Protein AF-A0A316JKK3-F1 (afdb_monomer)

Solvent-accessible surface area (backbone atoms only — not comparable to full-atom values): 10088 Å² total; per-residue (Å²): 139,83,83,78,81,80,81,74,81,78,79,73,82,52,72,69,57,55,51,53,52,50,52,53,50,51,54,54,52,54,53,51,52,52,52,51,54,50,48,53,55,52,50,54,54,51,52,54,51,51,52,52,49,51,53,50,52,52,51,52,50,52,51,38,49,51,40,33,63,11,42,34,45,46,57,46,91,46,36,24,43,38,33,31,39,72,70,83,87,59,100,64,55,42,40,34,40,35,65,58,68,29,27,38,35,40,34,21,48,28,66,40,91,87,80,67,46,73,39,71,90,43,78,38,78,44,77,77,41,69,43,30,33,70,94,61,17,47,35,34,44,47,92,45,56,44,39,57,34,44,30,49,27,40,36,48,99,88,72,55,67,52,66,54,86,68,56,41,84,84,38,42,28,48,84,72,83,78,83,127

Mean predicted aligned error: 10.87 Å

Radius of gyration: 31.02 Å; Cα contacts (8 Å, |Δi|>4): 277; chains: 1; bounding box: 59×61×103 Å

Sequence (180 aa):
MLLRSQGASASGFSLPEVLIVSVIGSLMLLSAIGLIASHTRTSSRMEAKMRTHDTWARIQFLLDQEIQESACISASNSSTLVLSLPPCSAPQATITYTQSGTNLLRTGPAIDNNDGSLILNTTSTDIVTSDLTPQSGFTVSTPDSRGAEYTISITDPTGFSFTNQGKSSAAQARSRIIDN

Nearest PDB structures (foldseek):
  6wxu-assembly1_D  TM=1.986E-01  e=1.316E+00  Mus musculus
  8h0z-assembly1_B  TM=2.736E-01  e=2.423E+00  Severe acute respiratory syndrome coronavirus
  5w8m-assembly4_D  TM=3.033E-01  e=5.570E+00  Thermochaetoides thermophila
  5h2d-assembly1_A  TM=2.025E-01  e=5.888E+00  Kluyveromyces lactis NRRL Y-1140

Foldseek 3Di:
DDDDDDPPPPPDDDPVRVVVCVVVVVVVVVVVVVVVVVVVVVVVVVVLVVVLVVLVVVVLVVVLVQLQQFQWWDDDPQFKIKGFGPDPPDPGWIWMWGDDFQWTKIWTFDQDPPPRDGNGVDIDIDTSDNFADGPPQKGWDPPDGWDIFIWGWGATPVRDIDIDDRHRPPRTYDDDPPPD

Secondary structure (DSSP, 8-state):
-----------PPPHHHHHHHHHHHHHHHHHHHHHHHHHHHHHHHHHHHHHHHHHHHHHHHHHHHHHHH-SEEEEETTTEEEEEPSPTTSS--EEEEEEETTEEEEEEEEEPTTT--EEEEEEEEEEEES-BPTTTSEEEE-SSSSB-EEEEEEE-TTS-EEE--S--SS-B--------

pLDDT: mean 80.38, std 13.61, range [41.0, 96.19]

Structure (mmCIF, N/CA/C/O backbone):
data_AF-A0A316JKK3-F1
#
_entry.id   AF-A0A316JKK3-F1
#
loop_
_atom_site.group_PDB
_atom_site.id
_atom_site.type_symbol
_atom_site.label_atom_id
_atom_site.label_alt_id
_atom_site.label_comp_id
_atom_site.label_asym_id
_atom_site.label_entity_id
_atom_site.label_seq_id
_atom_site.pdbx_PDB_ins_code
_atom_site.Cartn_x
_atom_site.Cartn_y
_atom_site.Cartn_z
_atom_site.occupancy
_atom_site.B_iso_or_equiv
_atom_site.auth_seq_id
_atom_site.auth_comp_id
_atom_site.auth_asym_id
_atom_site.auth_atom_id
_atom_site.pdbx_PDB_model_num
ATOM 1 N N . MET A 1 1 ? 24.136 49.284 -68.014 1.00 49.50 1 MET A N 1
ATOM 2 C CA . MET A 1 1 ? 24.419 48.900 -66.614 1.00 49.50 1 MET A CA 1
ATOM 3 C C . MET A 1 1 ? 24.250 47.387 -66.527 1.00 49.50 1 MET A C 1
ATOM 5 O O . MET A 1 1 ? 23.128 46.907 -66.527 1.00 49.50 1 MET A O 1
ATOM 9 N N . LEU A 1 2 ? 25.351 46.641 -66.659 1.00 49.06 2 LEU A N 1
ATOM 10 C CA . LEU A 1 2 ? 25.362 45.180 -66.824 1.00 49.06 2 LEU A CA 1
ATOM 11 C C . LEU A 1 2 ? 25.515 44.502 -65.455 1.00 49.06 2 LEU A C 1
ATOM 13 O O . LEU A 1 2 ? 26.541 44.668 -64.798 1.00 49.06 2 LEU A O 1
ATOM 17 N N . LEU A 1 3 ? 24.502 43.740 -65.041 1.00 57.25 3 LEU A N 1
ATOM 18 C CA . LEU A 1 3 ? 24.553 42.846 -63.884 1.00 57.25 3 LEU A CA 1
ATOM 19 C C . LEU A 1 3 ? 25.496 41.675 -64.204 1.00 57.25 3 LEU A C 1
ATOM 21 O O . LEU A 1 3 ? 25.155 40.784 -64.979 1.00 57.25 3 LEU A O 1
ATOM 25 N N . ARG A 1 4 ? 26.698 41.678 -63.619 1.00 55.62 4 ARG A N 1
ATOM 26 C CA . ARG A 1 4 ? 27.577 40.502 -63.603 1.00 55.62 4 ARG A CA 1
ATOM 27 C C . ARG A 1 4 ? 27.020 39.491 -62.600 1.00 55.62 4 ARG A C 1
ATOM 29 O O . ARG A 1 4 ? 27.138 39.675 -61.394 1.00 55.62 4 ARG A O 1
ATOM 36 N N . SER A 1 5 ? 26.427 38.426 -63.127 1.00 61.16 5 SER A N 1
ATOM 37 C CA . SER A 1 5 ? 26.194 37.170 -62.416 1.00 61.16 5 SER A CA 1
ATOM 38 C C . SER A 1 5 ? 27.547 36.610 -61.959 1.00 61.16 5 SER A C 1
ATOM 40 O O . SER A 1 5 ? 28.388 36.249 -62.782 1.00 61.16 5 SER A O 1
ATOM 42 N N . GLN A 1 6 ? 27.789 36.594 -60.646 1.00 57.16 6 GLN A N 1
ATOM 43 C CA . GLN A 1 6 ? 28.868 35.801 -60.068 1.00 57.16 6 GLN A CA 1
ATOM 44 C C . GLN A 1 6 ? 28.390 34.351 -60.009 1.00 57.16 6 GLN A C 1
ATOM 46 O O . GLN A 1 6 ? 27.645 33.966 -59.111 1.00 57.16 6 GLN A O 1
ATOM 51 N N . GLY A 1 7 ? 28.793 33.555 -60.998 1.00 55.69 7 GLY A N 1
ATOM 52 C CA . GLY A 1 7 ? 28.718 32.104 -60.916 1.00 55.69 7 GLY A CA 1
ATOM 53 C C . GLY A 1 7 ? 29.717 31.622 -59.872 1.00 55.69 7 GLY A C 1
ATOM 54 O O . GLY A 1 7 ? 30.879 31.387 -60.189 1.00 55.69 7 GLY A O 1
ATOM 55 N N . ALA A 1 8 ? 29.281 31.515 -58.618 1.00 57.28 8 ALA A N 1
ATOM 56 C CA . ALA A 1 8 ? 30.001 30.739 -57.624 1.00 57.28 8 ALA A CA 1
ATOM 57 C C . ALA A 1 8 ? 29.927 29.273 -58.067 1.00 57.28 8 ALA A C 1
ATOM 59 O O . ALA A 1 8 ? 28.863 28.658 -58.010 1.00 57.28 8 ALA A O 1
ATOM 60 N N . SER A 1 9 ? 31.041 28.737 -58.568 1.00 56.09 9 SER A N 1
ATOM 61 C CA . SER A 1 9 ? 31.200 27.308 -58.823 1.00 56.09 9 SER A CA 1
ATOM 62 C C . SER A 1 9 ? 30.930 26.560 -57.522 1.00 56.09 9 SER A C 1
ATOM 64 O O . SER A 1 9 ? 31.766 26.541 -56.620 1.00 56.09 9 SER A O 1
ATOM 66 N N . ALA A 1 10 ? 29.733 25.991 -57.403 1.00 60.91 10 ALA A N 1
ATOM 67 C CA . ALA A 1 10 ? 29.379 25.120 -56.300 1.00 60.91 10 ALA A CA 1
ATOM 68 C C . ALA A 1 10 ? 30.271 23.876 -56.391 1.00 60.91 10 ALA A C 1
ATOM 70 O O . ALA A 1 10 ? 30.066 23.014 -57.245 1.00 60.91 10 ALA A O 1
ATOM 71 N N . SER A 1 11 ? 31.305 23.819 -55.553 1.00 71.38 11 SER A N 1
ATOM 72 C CA . SER A 1 11 ? 32.110 22.616 -55.360 1.00 71.38 11 SER A CA 1
ATOM 73 C C . SER A 1 11 ? 31.184 21.529 -54.815 1.00 71.38 11 SER A C 1
ATOM 75 O O . SER A 1 11 ? 30.741 21.612 -53.671 1.00 71.38 11 SER A O 1
ATOM 77 N N . GLY A 1 12 ? 30.813 20.563 -55.657 1.00 80.38 12 GLY A N 1
ATOM 78 C CA . GLY A 1 12 ? 30.009 19.416 -55.243 1.00 80.38 12 GLY A CA 1
ATOM 79 C C . GLY A 1 12 ? 30.780 18.546 -54.251 1.00 80.38 12 GLY A C 1
ATOM 80 O O . GLY A 1 12 ? 32.003 18.443 -54.340 1.00 80.38 12 GLY A O 1
ATOM 81 N N . PHE A 1 13 ? 30.067 17.929 -53.310 1.00 81.88 13 PHE A N 1
ATOM 82 C CA . PHE A 1 13 ? 30.659 16.977 -52.371 1.00 81.88 13 PHE A CA 1
ATOM 83 C C . PHE A 1 13 ? 31.221 15.769 -53.116 1.00 81.88 13 PHE A C 1
ATOM 85 O O . PHE A 1 13 ? 30.570 15.215 -54.008 1.00 81.88 13 PHE A O 1
ATOM 92 N N . SER A 1 14 ? 32.417 15.336 -52.727 1.00 90.81 14 SER A N 1
ATOM 93 C CA . SER A 1 14 ? 32.970 14.097 -53.259 1.00 90.81 14 SER A CA 1
ATOM 94 C C . SER A 1 14 ? 32.226 12.893 -52.658 1.00 90.81 14 SER A C 1
ATOM 96 O O . SER A 1 14 ? 31.793 12.908 -51.506 1.00 90.81 14 SER A O 1
ATOM 98 N N . LEU A 1 15 ? 32.051 11.821 -53.438 1.00 89.12 15 LEU A N 1
ATOM 99 C CA . LEU A 1 15 ? 31.416 10.578 -52.973 1.00 89.12 15 LEU A CA 1
ATOM 100 C C . LEU A 1 15 ? 31.976 10.060 -51.626 1.00 89.12 15 LEU A C 1
ATOM 102 O O . LEU A 1 15 ? 31.166 9.696 -50.767 1.00 89.12 15 LEU A O 1
ATOM 106 N N . PRO A 1 16 ? 33.306 10.044 -51.377 1.00 92.69 16 PRO A N 1
ATOM 107 C CA . PRO A 1 16 ? 33.825 9.623 -50.076 1.00 92.69 16 PRO A CA 1
ATOM 108 C C . PRO A 1 16 ? 33.436 10.561 -48.921 1.00 92.69 16 PRO A C 1
ATOM 110 O O . PRO A 1 16 ? 33.238 10.074 -47.810 1.00 92.69 16 PRO A O 1
ATOM 113 N N . GLU A 1 17 ? 33.255 11.866 -49.147 1.00 90.94 17 GLU A N 1
ATOM 114 C CA . GLU A 1 17 ? 32.783 12.791 -48.102 1.00 90.94 17 GLU A CA 1
ATOM 115 C C . GLU A 1 17 ? 31.348 12.472 -47.675 1.00 90.94 17 GLU A C 1
ATOM 117 O O . GLU A 1 17 ? 31.062 12.399 -46.479 1.00 90.94 17 GLU A O 1
ATOM 122 N N . VAL A 1 18 ? 30.455 12.208 -48.636 1.00 91.75 18 VAL A N 1
ATOM 123 C CA . VAL A 1 18 ? 29.062 11.824 -48.342 1.00 91.75 18 VAL A CA 1
ATOM 124 C C . VAL A 1 18 ? 29.016 10.507 -47.563 1.00 91.75 18 VAL A C 1
ATOM 126 O O . VAL A 1 18 ? 28.237 10.371 -46.618 1.00 91.75 18 VAL A O 1
ATOM 129 N N . LEU A 1 19 ? 29.885 9.551 -47.905 1.00 94.00 19 LEU A N 1
ATOM 130 C CA . LEU A 1 19 ? 29.983 8.276 -47.196 1.00 94.00 19 LEU A CA 1
ATOM 131 C C . LEU A 1 19 ? 30.429 8.470 -45.738 1.00 94.00 19 LEU A C 1
ATOM 133 O O . LEU A 1 19 ? 29.810 7.918 -44.829 1.00 94.00 19 LEU A O 1
ATOM 137 N N . ILE A 1 20 ? 31.461 9.286 -45.502 1.00 94.50 20 ILE A N 1
ATOM 138 C CA . ILE A 1 20 ? 31.959 9.580 -44.151 1.00 94.50 20 ILE A CA 1
ATOM 139 C C . ILE A 1 20 ? 30.866 10.251 -43.311 1.00 94.50 20 ILE A C 1
ATOM 141 O O . ILE A 1 20 ? 30.614 9.828 -42.181 1.00 94.50 20 ILE A O 1
ATOM 145 N N . VAL A 1 21 ? 30.170 11.248 -43.866 1.00 95.19 21 VAL A N 1
ATOM 146 C CA . VAL A 1 21 ? 29.072 11.938 -43.169 1.00 95.19 21 VAL A CA 1
ATOM 147 C C . VAL A 1 21 ? 27.928 10.975 -42.853 1.00 95.19 21 VAL A C 1
ATOM 149 O O . VAL A 1 21 ? 27.397 11.011 -41.744 1.00 95.19 21 VAL A O 1
ATOM 152 N N . SER A 1 22 ? 27.580 10.070 -43.772 1.00 93.88 22 SER A N 1
ATOM 153 C CA . SER A 1 22 ? 26.553 9.051 -43.530 1.00 93.88 22 SER A CA 1
ATOM 154 C C . SER A 1 22 ? 26.939 8.101 -42.396 1.00 93.88 22 SER A C 1
ATOM 156 O O . SER A 1 22 ? 26.099 7.779 -41.555 1.00 93.88 22 SER A O 1
ATOM 158 N N . VAL A 1 23 ? 28.196 7.650 -42.348 1.00 95.94 23 VAL A N 1
ATOM 159 C CA . VAL A 1 23 ? 28.674 6.757 -41.282 1.00 95.94 23 VAL A CA 1
ATOM 160 C C . VAL A 1 23 ? 28.630 7.472 -39.934 1.00 95.94 23 VAL A C 1
ATOM 162 O O . VAL A 1 23 ? 28.045 6.942 -38.989 1.00 95.94 23 VAL A O 1
ATOM 165 N N . ILE A 1 24 ? 29.158 8.695 -39.851 1.00 96.12 24 ILE A N 1
ATOM 166 C CA . ILE A 1 24 ? 29.140 9.488 -38.613 1.00 96.12 24 ILE A CA 1
ATOM 167 C C . ILE A 1 24 ? 27.698 9.777 -38.177 1.00 96.12 24 ILE A C 1
ATOM 169 O O . ILE A 1 24 ? 27.362 9.589 -37.009 1.00 96.12 24 ILE A O 1
ATOM 173 N N . GLY A 1 25 ? 26.827 10.165 -39.112 1.00 96.19 25 GLY A N 1
ATOM 174 C CA . GLY A 1 25 ? 25.414 10.421 -38.843 1.00 96.19 25 GLY A CA 1
ATOM 175 C C . GLY A 1 25 ? 24.687 9.184 -38.316 1.00 96.19 25 GLY A C 1
ATOM 176 O O . GLY A 1 25 ? 23.964 9.274 -37.325 1.00 96.19 25 GLY A O 1
ATOM 177 N N . SER A 1 26 ? 24.934 8.011 -38.909 1.00 95.44 26 SER A N 1
ATOM 178 C CA . SER A 1 26 ? 24.356 6.749 -38.430 1.00 95.44 26 SER A CA 1
ATOM 179 C C . SER A 1 26 ? 24.833 6.391 -37.019 1.00 95.44 26 SER A C 1
ATOM 181 O O . SER A 1 26 ? 24.029 5.990 -36.179 1.00 95.44 26 SER A O 1
ATOM 183 N N . LEU A 1 27 ? 26.116 6.617 -36.718 1.00 95.31 27 LEU A N 1
ATOM 184 C CA . LEU A 1 27 ? 26.693 6.349 -35.403 1.00 95.31 27 LEU A CA 1
ATOM 185 C C . LEU A 1 27 ? 26.110 7.281 -34.328 1.00 95.31 27 LEU A C 1
ATOM 187 O O . LEU A 1 27 ? 25.775 6.826 -33.234 1.00 95.31 27 LEU A O 1
ATOM 191 N N . MET A 1 28 ? 25.934 8.569 -34.647 1.00 95.94 28 MET A N 1
ATOM 192 C CA . MET A 1 28 ? 25.280 9.536 -33.758 1.00 95.94 28 MET A CA 1
ATOM 193 C C . MET A 1 28 ? 23.800 9.212 -33.534 1.00 95.94 28 MET A C 1
ATOM 195 O O . MET A 1 28 ? 23.297 9.347 -32.420 1.00 95.94 28 MET A O 1
ATOM 199 N N . LEU A 1 29 ? 23.094 8.752 -34.567 1.00 95.75 29 LEU A N 1
ATOM 200 C CA . LEU A 1 29 ? 21.696 8.358 -34.427 1.00 95.75 29 LEU A CA 1
ATOM 201 C C . LEU A 1 29 ? 21.552 7.135 -33.508 1.00 95.75 29 LEU A C 1
ATOM 203 O O . LEU A 1 29 ? 20.688 7.121 -32.631 1.00 95.75 29 LEU A O 1
ATOM 207 N N . LEU A 1 30 ? 22.426 6.134 -33.657 1.00 94.50 30 LEU A N 1
ATOM 208 C CA . LEU A 1 30 ? 22.428 4.945 -32.801 1.00 94.50 30 LEU A CA 1
ATOM 209 C C . LEU A 1 30 ? 22.709 5.285 -31.331 1.00 94.50 30 LEU A C 1
ATOM 211 O O . LEU A 1 30 ? 22.043 4.748 -30.442 1.00 94.50 30 LEU A O 1
ATOM 215 N N . SER A 1 31 ? 23.647 6.197 -31.056 1.00 94.25 31 SER A N 1
ATOM 216 C CA . SER A 1 31 ? 23.934 6.619 -29.680 1.00 94.25 31 SER A CA 1
ATOM 217 C C . SER A 1 31 ? 22.765 7.392 -29.059 1.00 94.25 31 SER A C 1
ATOM 219 O O . SER A 1 31 ? 22.396 7.127 -27.912 1.00 94.25 31 SER A O 1
ATOM 221 N N . ALA A 1 32 ? 22.115 8.272 -29.827 1.00 94.56 32 ALA A N 1
ATOM 222 C CA . ALA A 1 32 ? 20.930 9.001 -29.383 1.00 94.56 32 ALA A CA 1
ATOM 223 C C . ALA A 1 32 ? 19.769 8.056 -29.022 1.00 94.56 32 ALA A C 1
ATOM 225 O O . ALA A 1 32 ? 19.156 8.213 -27.965 1.00 94.56 32 ALA A O 1
ATOM 226 N N . ILE A 1 33 ? 19.505 7.031 -29.842 1.00 94.88 33 ILE A N 1
ATOM 227 C CA . ILE A 1 33 ? 18.462 6.027 -29.568 1.00 94.88 33 ILE A CA 1
ATOM 228 C C . ILE A 1 33 ? 18.740 5.291 -28.250 1.00 94.88 33 ILE A C 1
ATOM 230 O O . ILE A 1 33 ? 17.828 5.106 -27.442 1.00 94.88 33 ILE A O 1
ATOM 234 N N . GLY A 1 34 ? 19.997 4.909 -27.999 1.00 92.25 34 GLY A N 1
ATOM 235 C CA . GLY A 1 34 ? 20.392 4.251 -26.752 1.00 92.25 34 GLY A CA 1
ATOM 236 C C . GLY A 1 34 ? 20.132 5.114 -25.512 1.00 92.25 34 GLY A C 1
ATOM 237 O O . GLY A 1 34 ? 19.594 4.625 -24.515 1.00 92.25 34 GLY A O 1
ATOM 238 N N . LEU A 1 35 ? 20.453 6.410 -25.587 1.00 94.62 35 LEU A N 1
ATOM 239 C CA . LEU A 1 35 ? 20.202 7.362 -24.501 1.00 94.62 35 LEU A CA 1
ATOM 240 C C . LEU A 1 35 ? 18.708 7.551 -24.239 1.00 94.62 35 LEU A C 1
ATOM 242 O O . LEU A 1 35 ? 18.285 7.500 -23.085 1.00 94.62 35 LEU A O 1
ATOM 246 N N . ILE A 1 36 ? 17.907 7.707 -25.295 1.00 94.69 36 ILE A N 1
ATOM 247 C CA . ILE A 1 36 ? 16.453 7.858 -25.172 1.00 94.69 36 ILE A CA 1
ATOM 248 C C . ILE A 1 36 ? 15.848 6.608 -24.525 1.00 94.69 36 ILE A C 1
ATOM 250 O O . ILE A 1 36 ? 15.107 6.725 -23.553 1.00 94.69 36 ILE A O 1
ATOM 254 N N . ALA A 1 37 ? 16.222 5.409 -24.980 1.00 92.75 37 ALA A N 1
ATOM 255 C CA . ALA A 1 37 ? 15.732 4.161 -24.397 1.00 92.75 37 ALA A CA 1
ATOM 256 C C . ALA A 1 37 ? 16.106 4.024 -22.909 1.00 92.75 37 ALA A C 1
ATOM 258 O O . ALA A 1 37 ? 15.290 3.580 -22.095 1.00 92.75 37 ALA A O 1
ATOM 259 N N . SER A 1 38 ? 17.325 4.428 -22.538 1.00 92.06 38 SER A N 1
ATOM 260 C CA . SER A 1 38 ? 17.771 4.454 -21.141 1.00 92.06 38 SER A CA 1
ATOM 261 C C . SER A 1 38 ? 16.967 5.451 -20.301 1.00 92.06 38 SER A C 1
ATOM 263 O O . SER A 1 38 ? 16.502 5.121 -19.205 1.00 92.06 38 SER A O 1
ATOM 265 N N . HIS A 1 39 ? 16.733 6.650 -20.836 1.00 93.75 39 HIS A N 1
ATOM 266 C CA . HIS A 1 39 ? 15.944 7.685 -20.178 1.00 93.75 39 HIS A CA 1
ATOM 267 C C . HIS A 1 39 ? 14.493 7.239 -19.965 1.00 93.75 39 HIS A C 1
ATOM 269 O O . HIS A 1 39 ? 13.979 7.351 -18.855 1.00 93.75 39 HIS A O 1
ATOM 275 N N . THR A 1 40 ? 13.851 6.647 -20.976 1.00 93.25 40 THR A N 1
ATOM 276 C CA . THR A 1 40 ? 12.486 6.108 -20.863 1.00 93.25 40 THR A CA 1
ATOM 277 C C . THR A 1 40 ? 12.393 5.031 -19.784 1.00 93.25 40 THR A C 1
ATOM 279 O O . THR A 1 40 ? 11.498 5.077 -18.941 1.00 93.25 40 THR A O 1
ATOM 282 N N . ARG A 1 41 ? 13.347 4.091 -19.743 1.00 89.12 41 ARG A N 1
ATOM 283 C CA . ARG A 1 41 ? 13.387 3.057 -18.694 1.00 89.12 41 ARG A CA 1
ATOM 284 C C . ARG A 1 41 ? 13.551 3.672 -17.308 1.00 89.12 41 ARG A C 1
ATOM 286 O O . ARG A 1 41 ? 12.847 3.284 -16.379 1.00 89.12 41 ARG A O 1
ATOM 293 N N . THR A 1 42 ? 14.439 4.649 -17.171 1.00 90.75 42 THR A N 1
ATOM 294 C CA . THR A 1 42 ? 14.683 5.331 -15.894 1.00 90.75 42 THR A CA 1
ATOM 295 C C . THR A 1 42 ? 13.451 6.111 -15.435 1.00 90.75 42 THR A C 1
ATOM 297 O O . THR A 1 42 ? 13.049 5.994 -14.280 1.00 90.75 42 THR A O 1
ATOM 300 N N . SER A 1 43 ? 12.795 6.825 -16.350 1.00 90.38 43 SER A N 1
ATOM 301 C CA . SER A 1 43 ? 11.562 7.566 -16.082 1.00 90.38 43 SER A CA 1
ATOM 302 C C . SER A 1 43 ? 10.426 6.640 -15.642 1.00 90.38 43 SER A C 1
ATOM 304 O O . SER A 1 43 ? 9.782 6.929 -14.638 1.00 90.38 43 SER A O 1
ATOM 306 N N . SER A 1 44 ? 10.253 5.485 -16.297 1.00 88.69 44 SER A N 1
ATOM 307 C CA . SER A 1 44 ? 9.226 4.505 -15.906 1.00 88.69 44 SER A CA 1
ATOM 308 C C . SER A 1 44 ? 9.437 3.941 -14.494 1.00 88.69 44 SER A C 1
ATOM 310 O O . SER A 1 44 ? 8.484 3.777 -13.736 1.00 88.69 44 SER A O 1
ATOM 312 N N . ARG A 1 45 ? 10.696 3.700 -14.098 1.00 88.50 45 ARG A N 1
ATOM 313 C CA . ARG A 1 45 ? 11.035 3.241 -12.742 1.00 88.50 45 ARG A CA 1
ATOM 314 C C . ARG A 1 45 ? 10.772 4.321 -11.699 1.00 88.50 45 ARG A C 1
ATOM 316 O O . ARG A 1 45 ? 10.288 4.018 -10.614 1.00 88.50 45 ARG A O 1
ATOM 323 N N . MET A 1 46 ? 11.088 5.574 -12.025 1.00 89.94 46 MET A N 1
ATOM 324 C CA . MET A 1 46 ? 10.829 6.693 -11.122 1.00 89.94 46 MET A CA 1
ATOM 325 C C . MET A 1 46 ? 9.329 6.887 -10.895 1.00 89.94 46 MET A C 1
ATOM 327 O O . MET A 1 46 ? 8.908 7.079 -9.760 1.00 89.94 46 MET A O 1
ATOM 331 N N . GLU A 1 47 ? 8.524 6.777 -11.950 1.00 90.25 47 GLU A N 1
ATOM 332 C CA . GLU A 1 47 ? 7.069 6.873 -11.853 1.00 90.25 47 GLU A CA 1
ATOM 333 C C . GLU A 1 47 ? 6.479 5.762 -10.972 1.00 90.25 47 GLU A C 1
ATOM 335 O O . GLU A 1 47 ? 5.680 6.048 -10.082 1.00 90.25 47 GLU A O 1
ATOM 340 N N . ALA A 1 48 ? 6.914 4.509 -11.149 1.00 85.44 48 ALA A N 1
ATOM 341 C CA . ALA A 1 48 ? 6.476 3.394 -10.304 1.00 85.44 48 ALA A CA 1
ATOM 342 C C . ALA A 1 48 ? 6.806 3.631 -8.818 1.00 85.44 48 ALA A C 1
ATOM 344 O O . ALA A 1 48 ? 5.959 3.442 -7.938 1.00 85.44 48 ALA A O 1
ATOM 345 N N . LYS A 1 49 ? 8.011 4.138 -8.538 1.00 86.62 49 LYS A N 1
ATOM 346 C CA . LYS A 1 49 ? 8.434 4.487 -7.180 1.00 86.62 49 LYS A CA 1
ATOM 347 C C . LYS A 1 49 ? 7.598 5.622 -6.585 1.00 86.62 49 LYS A C 1
ATOM 349 O O . LYS A 1 49 ? 7.204 5.527 -5.425 1.00 86.62 49 LYS A O 1
ATOM 354 N N . MET A 1 50 ? 7.327 6.677 -7.357 1.00 89.69 50 MET A N 1
ATOM 355 C CA . MET A 1 50 ? 6.490 7.800 -6.916 1.00 89.69 50 MET A CA 1
ATOM 356 C C . MET A 1 50 ? 5.071 7.334 -6.585 1.00 89.69 50 MET A C 1
ATOM 358 O O . MET A 1 50 ? 4.581 7.625 -5.502 1.00 89.69 50 MET A O 1
ATOM 362 N N . ARG A 1 51 ? 4.457 6.512 -7.446 1.00 88.44 51 ARG A N 1
ATOM 363 C CA . ARG A 1 51 ? 3.129 5.938 -7.178 1.00 88.44 51 ARG A CA 1
ATOM 364 C C . ARG A 1 51 ? 3.105 5.140 -5.877 1.00 88.44 51 ARG A 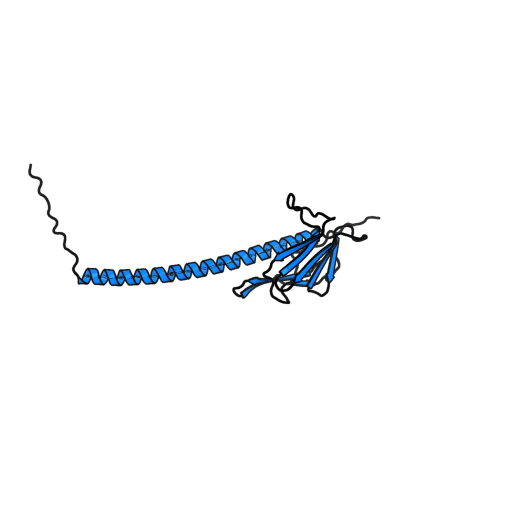C 1
ATOM 366 O O . ARG A 1 51 ? 2.204 5.318 -5.069 1.00 88.44 51 ARG A O 1
ATOM 373 N N . THR A 1 52 ? 4.114 4.300 -5.649 1.00 85.94 52 THR A N 1
ATOM 374 C CA . THR A 1 52 ? 4.211 3.496 -4.418 1.00 85.94 52 THR A CA 1
ATOM 375 C C . THR A 1 52 ? 4.367 4.385 -3.182 1.00 85.94 52 THR A C 1
ATOM 377 O O . THR A 1 52 ? 3.750 4.128 -2.151 1.00 85.94 52 THR A O 1
ATOM 380 N N . HIS A 1 53 ? 5.158 5.454 -3.290 1.00 88.38 53 HIS A N 1
ATOM 381 C CA . HIS A 1 53 ? 5.332 6.436 -2.222 1.00 88.38 53 HIS A CA 1
ATOM 382 C C . HIS A 1 53 ? 4.027 7.177 -1.899 1.00 88.38 53 HIS A C 1
ATOM 384 O O . HIS A 1 53 ? 3.678 7.319 -0.729 1.00 88.38 53 HIS A O 1
ATOM 390 N N . ASP A 1 54 ? 3.288 7.615 -2.917 1.00 89.75 54 ASP A N 1
ATOM 391 C CA . ASP A 1 54 ? 2.024 8.333 -2.739 1.00 89.75 54 ASP A CA 1
ATOM 392 C C . ASP A 1 54 ? 0.947 7.421 -2.137 1.00 89.75 54 ASP A C 1
ATOM 394 O O . ASP A 1 54 ? 0.236 7.819 -1.211 1.00 89.75 54 ASP A O 1
ATOM 398 N N . THR A 1 55 ? 0.874 6.167 -2.599 1.00 87.62 55 THR A N 1
ATOM 399 C CA . THR A 1 55 ? 0.020 5.129 -2.006 1.00 87.62 55 THR A CA 1
ATOM 400 C C . THR A 1 55 ? 0.364 4.922 -0.533 1.00 87.62 55 THR A C 1
ATOM 402 O O . THR A 1 55 ? -0.531 4.940 0.312 1.00 87.62 55 THR A O 1
ATOM 405 N N . TRP A 1 56 ? 1.653 4.788 -0.206 1.00 87.31 56 TRP A N 1
ATOM 406 C CA . TRP A 1 56 ? 2.119 4.656 1.174 1.00 87.31 56 TRP A CA 1
ATOM 407 C C . TRP A 1 56 ? 1.706 5.853 2.041 1.00 87.31 56 TRP A C 1
ATOM 409 O O . TRP A 1 56 ? 1.106 5.662 3.099 1.00 87.31 56 TRP A O 1
ATOM 419 N N . ALA A 1 57 ? 1.948 7.079 1.572 1.00 87.94 57 ALA A N 1
ATOM 420 C CA . ALA A 1 57 ? 1.604 8.297 2.302 1.00 87.94 57 ALA A CA 1
ATOM 421 C C . ALA A 1 57 ? 0.090 8.421 2.548 1.00 87.94 57 ALA A C 1
ATOM 423 O O . ALA A 1 57 ? -0.333 8.814 3.635 1.00 87.94 57 ALA A O 1
ATOM 424 N N . ARG A 1 58 ? -0.736 8.036 1.566 1.00 88.38 58 ARG A N 1
ATOM 425 C CA . ARG A 1 58 ? -2.199 8.051 1.689 1.00 88.38 58 ARG A CA 1
ATOM 426 C C . ARG A 1 58 ? -2.705 7.059 2.736 1.00 88.38 58 ARG A C 1
ATOM 428 O O . ARG A 1 58 ? -3.586 7.410 3.515 1.00 88.38 58 ARG A O 1
ATOM 435 N N . ILE A 1 59 ? -2.166 5.840 2.755 1.00 88.00 59 ILE A N 1
ATOM 436 C CA . ILE A 1 59 ? -2.552 4.808 3.733 1.00 88.00 59 ILE A CA 1
ATOM 437 C C . ILE A 1 59 ? -2.148 5.235 5.140 1.00 88.00 59 ILE A C 1
ATOM 439 O O . ILE A 1 59 ? -2.947 5.118 6.065 1.00 88.00 59 ILE A O 1
ATOM 443 N N . GLN A 1 60 ? -0.928 5.757 5.283 1.00 86.56 60 GLN A N 1
ATOM 444 C CA . GLN A 1 60 ? -0.415 6.272 6.547 1.00 86.56 60 GLN A CA 1
ATOM 445 C C . GLN A 1 60 ? -1.337 7.369 7.096 1.00 86.56 60 GLN A C 1
ATOM 447 O O . GLN A 1 60 ? -1.790 7.275 8.232 1.00 86.56 60 GLN A O 1
ATOM 452 N N . PHE A 1 61 ? -1.684 8.355 6.264 1.00 86.44 61 PHE A N 1
ATOM 453 C CA . PHE A 1 61 ? -2.595 9.432 6.648 1.00 86.44 61 PHE A CA 1
ATOM 454 C C . PHE A 1 61 ? -3.980 8.914 7.056 1.00 86.44 61 PHE A C 1
ATOM 456 O O . PHE A 1 61 ? -4.500 9.323 8.091 1.00 86.44 61 PHE A O 1
ATOM 463 N N . LEU A 1 62 ? -4.562 8.000 6.271 1.00 88.06 62 LEU A N 1
ATOM 464 C CA . LEU A 1 62 ? -5.873 7.416 6.563 1.00 88.06 62 LEU A CA 1
ATOM 465 C C . LEU A 1 62 ? -5.878 6.701 7.919 1.00 88.06 62 LEU A C 1
ATOM 467 O O . LEU A 1 62 ? -6.754 6.948 8.743 1.00 88.06 62 LEU A O 1
ATOM 471 N N . LEU A 1 63 ? -4.894 5.834 8.162 1.00 86.88 63 LEU A N 1
ATOM 472 C CA . LEU A 1 63 ? -4.796 5.100 9.420 1.00 86.88 63 LEU A CA 1
ATOM 473 C C . LEU A 1 63 ? -4.559 6.029 10.602 1.00 86.88 63 LEU A C 1
ATOM 475 O O . LEU A 1 63 ? -5.204 5.859 11.631 1.00 86.88 63 LEU A O 1
ATOM 479 N N . ASP A 1 64 ? -3.676 7.018 10.462 1.00 85.75 64 ASP A N 1
ATOM 480 C CA . ASP A 1 64 ? -3.422 7.993 11.521 1.00 85.75 64 ASP A CA 1
ATOM 481 C C . ASP A 1 64 ? -4.683 8.802 11.853 1.00 85.75 64 ASP A C 1
ATOM 483 O O . ASP A 1 64 ? -4.979 9.007 13.031 1.00 85.75 64 ASP A O 1
ATOM 487 N N . GLN A 1 65 ? -5.452 9.217 10.841 1.00 85.69 65 GLN A N 1
ATOM 488 C CA . GLN A 1 65 ? -6.721 9.915 11.037 1.00 85.69 65 GLN A CA 1
ATOM 489 C C . GLN A 1 65 ? -7.733 9.026 11.769 1.00 85.69 65 GLN A C 1
ATOM 491 O O . GLN A 1 65 ? -8.308 9.438 12.774 1.00 85.69 65 GLN A O 1
ATOM 496 N N . GLU A 1 66 ? -7.935 7.791 11.314 1.00 86.19 66 GLU A N 1
ATOM 497 C CA . GLU A 1 66 ? -8.915 6.899 11.936 1.00 86.19 66 GLU 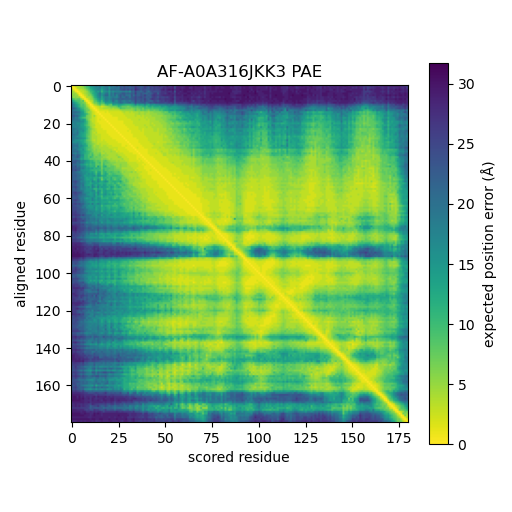A CA 1
ATOM 498 C C . GLU A 1 66 ? -8.509 6.461 13.343 1.00 86.19 66 GLU A C 1
ATOM 500 O O . GLU A 1 66 ? -9.360 6.320 14.219 1.00 86.19 66 GLU A O 1
ATOM 505 N N . ILE A 1 67 ? -7.210 6.303 13.597 1.00 84.81 67 ILE A N 1
ATOM 506 C CA . ILE A 1 67 ? -6.679 6.085 14.943 1.00 84.81 67 ILE A CA 1
ATOM 507 C C . ILE A 1 67 ? -7.001 7.285 15.836 1.00 84.81 67 ILE A C 1
ATOM 509 O O .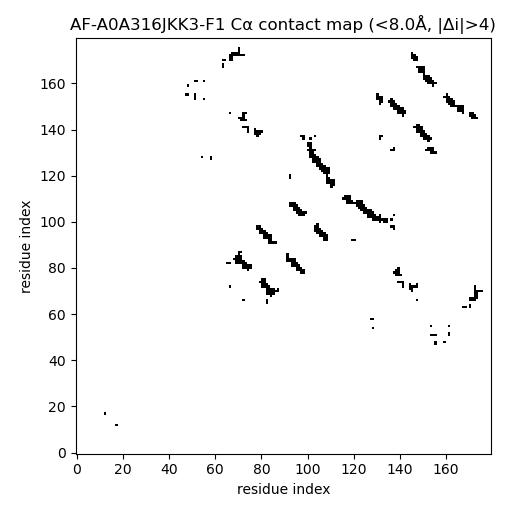 ILE A 1 67 ? -7.471 7.083 16.955 1.00 84.81 67 ILE A O 1
ATOM 513 N N . GLN A 1 68 ? -6.810 8.518 15.359 1.00 83.12 68 GLN A N 1
ATOM 514 C CA . GLN A 1 68 ? -7.142 9.728 16.121 1.00 83.12 68 GLN A CA 1
ATOM 515 C C . GLN A 1 68 ? -8.646 9.872 16.387 1.00 83.12 68 GLN A C 1
ATOM 517 O O . GLN A 1 68 ? -9.043 10.334 17.458 1.00 83.12 68 GLN A O 1
ATOM 522 N N . GLU A 1 69 ? -9.488 9.478 15.433 1.00 81.56 69 GLU A N 1
ATOM 523 C CA . GLU A 1 69 ? -10.946 9.496 15.581 1.00 81.56 69 GLU A CA 1
ATOM 524 C C . GLU A 1 69 ? -11.469 8.353 16.459 1.00 81.56 69 GLU A C 1
ATOM 526 O O . GLU A 1 69 ? -12.542 8.469 17.064 1.00 81.56 69 GLU A O 1
ATOM 531 N N . SER A 1 70 ? -10.707 7.264 16.573 1.00 83.06 70 SER A N 1
ATOM 532 C CA . SER A 1 70 ? -11.050 6.144 17.438 1.00 83.06 70 SER A CA 1
ATOM 533 C C . SER A 1 70 ? -11.012 6.541 18.916 1.00 83.06 70 SER A C 1
ATOM 535 O O . SER A 1 70 ? -10.226 7.381 19.364 1.00 83.06 70 SER A O 1
ATOM 537 N N . ALA A 1 71 ? -11.894 5.920 19.692 1.00 81.69 71 ALA A N 1
ATOM 538 C CA . ALA A 1 71 ? -11.913 6.048 21.142 1.00 81.69 71 ALA A CA 1
ATOM 539 C C . ALA A 1 71 ? -11.091 4.945 21.819 1.00 81.69 71 ALA A C 1
ATOM 541 O O . ALA A 1 71 ? -10.496 5.180 22.870 1.00 81.69 71 ALA A O 1
ATOM 542 N N . CYS A 1 72 ? -11.073 3.750 21.223 1.00 81.25 72 CYS A N 1
ATOM 543 C CA . CYS A 1 72 ? -10.362 2.590 21.738 1.00 81.25 72 CYS A CA 1
ATOM 544 C C . CYS A 1 72 ? -9.727 1.802 20.591 1.00 81.25 72 CYS A C 1
ATOM 546 O O . CYS A 1 72 ? -10.319 1.652 19.522 1.00 81.25 72 CYS A O 1
ATOM 548 N N . ILE A 1 73 ? -8.539 1.266 20.850 1.00 83.50 73 ILE A N 1
ATOM 549 C CA . ILE A 1 73 ? -7.745 0.514 19.883 1.00 83.50 73 ILE A CA 1
ATOM 550 C C . ILE A 1 73 ? -7.477 -0.874 20.456 1.00 83.50 73 ILE A C 1
ATOM 552 O O . ILE A 1 73 ? -7.157 -1.018 21.637 1.00 83.50 73 ILE A O 1
ATOM 556 N N . SER A 1 74 ? -7.582 -1.902 19.619 1.00 83.31 74 SER A N 1
ATOM 557 C CA . SER A 1 74 ? -7.131 -3.249 19.961 1.00 83.31 74 SER A CA 1
ATOM 558 C C . SER A 1 74 ? -6.497 -3.939 18.757 1.00 83.31 74 SER A C 1
ATOM 560 O O . SER A 1 74 ? -6.929 -3.756 17.620 1.00 83.31 74 SER A O 1
ATOM 562 N N . ALA A 1 75 ? -5.456 -4.732 18.999 1.00 82.25 75 ALA A N 1
ATOM 563 C CA . ALA A 1 75 ? -4.879 -5.613 17.993 1.00 82.25 75 ALA A CA 1
ATOM 564 C C . ALA A 1 75 ? -5.423 -7.033 18.163 1.00 82.25 75 ALA A C 1
ATOM 566 O O . ALA A 1 75 ? -5.523 -7.543 19.279 1.00 82.25 75 ALA A O 1
ATOM 567 N N . SER A 1 76 ? -5.714 -7.696 17.046 1.00 77.19 76 SER A N 1
ATOM 568 C CA . SER A 1 76 ? -6.005 -9.127 17.012 1.00 77.19 76 SER A CA 1
ATOM 569 C C . SER A 1 76 ? -4.992 -9.837 16.113 1.00 77.19 76 SER A C 1
ATOM 571 O O . SER A 1 76 ? -4.710 -9.400 14.997 1.00 77.19 76 SER A O 1
ATOM 573 N N . ASN A 1 77 ? -4.395 -10.923 16.610 1.00 74.62 77 ASN A N 1
ATOM 574 C CA . ASN A 1 77 ? -3.499 -11.808 15.850 1.00 74.62 77 ASN A CA 1
ATOM 575 C C . ASN A 1 77 ? -2.339 -11.106 15.102 1.00 74.62 77 ASN A C 1
ATOM 577 O O . ASN A 1 77 ? -1.951 -11.548 14.020 1.00 74.62 77 ASN A O 1
ATOM 581 N N . SER A 1 78 ? -1.819 -9.992 15.637 1.00 76.88 78 SER A N 1
ATOM 582 C CA . SER A 1 78 ? -0.694 -9.195 15.096 1.00 76.88 78 SER A CA 1
ATOM 583 C C . SER A 1 78 ? -0.821 -8.705 13.645 1.00 76.88 78 SER A C 1
ATOM 585 O O . SER A 1 78 ? 0.120 -8.119 13.126 1.00 76.88 78 SER A O 1
ATOM 587 N N . SER A 1 79 ? -1.960 -8.923 12.993 1.00 80.94 79 SER A N 1
ATOM 588 C CA . SER A 1 79 ? -2.229 -8.643 11.570 1.00 80.94 79 SER A CA 1
ATOM 589 C C . SER A 1 79 ? -3.605 -8.006 11.359 1.00 80.94 79 SER A C 1
ATOM 591 O O . SER A 1 79 ? -4.013 -7.722 10.232 1.00 80.94 79 SER A O 1
ATOM 593 N N . THR A 1 80 ? -4.335 -7.801 12.458 1.00 87.12 80 THR A N 1
ATOM 594 C CA . THR A 1 80 ? -5.636 -7.149 12.489 1.00 87.12 80 THR A CA 1
ATOM 595 C C . THR A 1 80 ? -5.587 -5.980 13.461 1.00 87.12 80 THR A C 1
ATOM 597 O O . THR A 1 80 ? -5.257 -6.162 14.634 1.00 87.12 80 THR A O 1
ATOM 600 N N . LEU A 1 81 ? -5.938 -4.790 12.982 1.00 87.31 81 LEU A N 1
ATOM 601 C CA . LEU A 1 81 ? 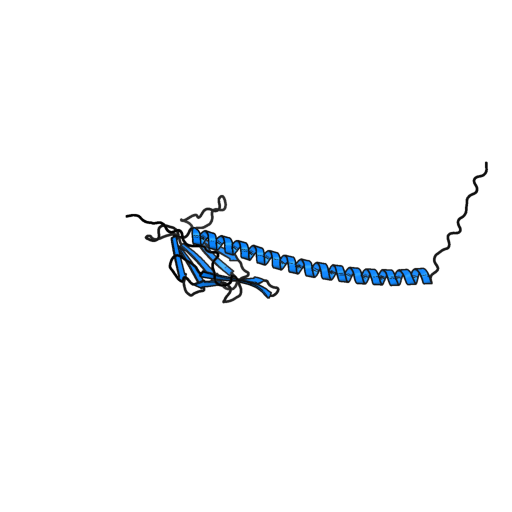-6.138 -3.599 13.806 1.00 87.31 81 LEU A CA 1
ATOM 602 C C . LEU A 1 81 ? -7.638 -3.342 13.910 1.00 87.31 81 LEU A C 1
ATOM 604 O O . LEU A 1 81 ? -8.307 -3.228 12.887 1.00 87.31 81 LEU A O 1
ATOM 608 N N . VAL A 1 82 ? -8.154 -3.238 15.129 1.00 88.44 82 VAL A N 1
ATOM 609 C CA . VAL A 1 82 ? -9.557 -2.927 15.403 1.00 88.44 82 VAL A CA 1
ATOM 610 C C . VAL A 1 82 ? -9.628 -1.581 16.111 1.00 88.44 82 VAL A C 1
ATOM 612 O O . VAL A 1 82 ? -9.046 -1.391 17.181 1.00 88.44 82 VAL A O 1
ATOM 615 N N . LEU A 1 83 ? -10.362 -0.659 15.503 1.00 87.88 83 LEU A N 1
ATOM 616 C CA . LEU A 1 83 ? -10.614 0.694 15.971 1.00 87.88 83 LEU A CA 1
ATOM 617 C C . LEU A 1 83 ? -12.093 0.809 16.342 1.00 87.88 83 LEU A C 1
ATOM 619 O O . LEU A 1 83 ? -12.974 0.624 15.501 1.00 87.88 83 LEU A O 1
ATOM 623 N N . SER A 1 84 ? -12.377 1.125 17.599 1.00 86.56 84 SER A N 1
ATOM 624 C CA . SER A 1 84 ? -13.736 1.399 18.061 1.00 86.56 84 SER A CA 1
ATOM 625 C C . SER A 1 84 ? -13.980 2.901 18.039 1.00 86.56 84 SER A C 1
ATOM 627 O O . SER A 1 84 ? -13.217 3.664 18.639 1.00 86.56 84 SER A O 1
ATOM 629 N N . LEU A 1 85 ? -15.048 3.336 17.367 1.00 83.44 85 LEU A N 1
ATOM 630 C CA . LEU A 1 85 ? -15.469 4.743 17.374 1.00 83.44 85 LEU A CA 1
ATOM 631 C C . LEU A 1 85 ? -15.947 5.155 18.786 1.00 83.44 85 LEU A C 1
ATOM 633 O O . LEU A 1 85 ? -16.031 4.300 19.655 1.00 83.44 85 LEU A O 1
ATOM 637 N N . PRO A 1 86 ? -16.218 6.429 19.112 1.00 74.31 86 PRO A N 1
ATOM 638 C CA . PRO A 1 86 ? -16.731 6.834 20.436 1.00 74.31 86 PRO A CA 1
ATOM 639 C C . PRO A 1 86 ? -18.256 6.639 20.598 1.00 74.31 86 PRO A C 1
ATOM 641 O O . PRO A 1 86 ? -18.973 6.819 19.612 1.00 74.31 86 PRO A O 1
ATOM 644 N N . PRO A 1 87 ? -18.805 6.315 21.801 1.00 66.56 87 PRO A N 1
ATOM 645 C CA . PRO A 1 87 ? -18.167 5.980 23.096 1.00 66.56 87 PRO A CA 1
ATOM 646 C C . PRO A 1 87 ? -17.892 4.472 23.376 1.00 66.56 87 PRO A C 1
ATOM 648 O O . PRO A 1 87 ? -18.808 3.664 23.267 1.00 66.56 87 PRO A O 1
ATOM 651 N N . CYS A 1 88 ? -16.702 4.111 23.891 1.00 63.69 88 CYS A N 1
ATOM 652 C CA . CYS A 1 88 ? -16.205 2.720 24.082 1.00 63.69 88 CYS A CA 1
ATOM 653 C C . CYS A 1 88 ? -17.068 1.712 24.887 1.00 63.69 88 CYS A C 1
ATOM 655 O O . CYS A 1 88 ? -16.646 0.574 25.079 1.00 63.69 88 CYS A O 1
ATOM 657 N N . SER A 1 89 ? -18.227 2.096 25.421 1.00 59.38 89 SER A N 1
ATOM 658 C CA . SER A 1 89 ? -19.010 1.332 26.404 1.00 59.38 89 SER A CA 1
ATOM 659 C C . SER A 1 89 ? -20.292 0.671 25.861 1.00 59.38 89 SER A C 1
ATOM 661 O O . SER A 1 89 ? -21.076 0.146 26.649 1.00 59.38 89 SER A O 1
ATOM 663 N N . ALA A 1 90 ? -20.529 0.672 24.545 1.00 58.84 90 ALA A N 1
ATOM 664 C CA . ALA A 1 90 ? -21.761 0.168 23.912 1.00 58.84 90 ALA A CA 1
ATOM 665 C C . ALA A 1 90 ? -21.455 -0.730 22.684 1.00 58.84 90 ALA A C 1
ATOM 667 O O . ALA A 1 90 ? -20.292 -0.841 22.307 1.00 58.84 90 ALA A O 1
ATOM 668 N N . PRO A 1 91 ? -22.429 -1.405 22.033 1.00 57.25 91 PRO A N 1
ATOM 669 C CA . PRO A 1 91 ? -22.188 -2.012 20.722 1.00 57.25 91 PRO A CA 1
ATOM 670 C C . PRO A 1 91 ? -21.965 -0.896 19.699 1.00 57.25 91 PRO A C 1
ATOM 672 O O . PRO A 1 91 ? -22.888 -0.167 19.337 1.00 57.25 91 PRO A O 1
ATOM 675 N N . GLN A 1 92 ? -20.714 -0.722 19.290 1.00 67.19 92 GLN A N 1
ATOM 676 C CA . GLN A 1 92 ? -20.297 0.382 18.439 1.00 67.19 92 GLN A CA 1
ATOM 677 C C . GLN A 1 92 ? -19.957 -0.062 17.032 1.00 67.19 92 GLN A C 1
ATOM 679 O O . GLN A 1 92 ? -19.521 -1.187 16.792 1.00 67.19 92 GLN A O 1
ATOM 684 N N . ALA A 1 93 ? -20.079 0.891 16.117 1.00 81.75 93 ALA A N 1
ATOM 685 C CA . ALA A 1 93 ? -19.413 0.823 14.839 1.00 81.75 93 ALA A CA 1
ATOM 686 C C . ALA A 1 93 ? -17.893 0.685 15.051 1.00 81.75 93 ALA A C 1
ATOM 688 O O . ALA A 1 93 ? -17.260 1.504 15.724 1.00 81.75 93 ALA A O 1
ATOM 689 N N . THR A 1 94 ? -17.329 -0.381 14.490 1.00 88.50 94 THR A N 1
ATOM 690 C CA . THR A 1 94 ? -15.899 -0.694 14.532 1.00 88.50 94 THR A CA 1
ATOM 691 C C . THR A 1 94 ? -15.325 -0.610 13.129 1.00 88.50 94 THR A C 1
ATOM 693 O O . THR A 1 94 ? -15.991 -0.969 12.157 1.00 88.50 94 THR A O 1
ATOM 696 N N . ILE A 1 95 ? -14.092 -0.127 13.025 1.00 90.81 95 ILE A N 1
ATOM 697 C CA . ILE A 1 95 ? -13.300 -0.169 11.802 1.00 90.81 95 ILE A CA 1
ATOM 698 C C . ILE A 1 95 ? -12.190 -1.190 12.020 1.00 90.81 95 ILE A C 1
ATOM 700 O O . ILE A 1 95 ? -11.452 -1.132 12.997 1.00 90.81 95 ILE A O 1
ATOM 704 N N . THR A 1 96 ? -12.092 -2.153 11.119 1.00 92.06 96 THR A N 1
ATOM 705 C CA . THR A 1 96 ? -11.161 -3.270 11.194 1.00 92.06 96 THR A CA 1
ATOM 706 C C . THR A 1 96 ? -10.283 -3.278 9.956 1.00 92.06 96 THR A C 1
ATOM 708 O O . THR A 1 96 ? -10.785 -3.394 8.839 1.00 92.06 96 THR A O 1
ATOM 711 N N . TYR A 1 97 ? -8.973 -3.206 10.155 1.00 92.50 97 TYR A N 1
ATOM 712 C CA . TYR A 1 97 ? -7.984 -3.401 9.104 1.00 92.50 97 TYR A CA 1
ATOM 713 C C . TYR A 1 97 ? -7.431 -4.811 9.172 1.00 92.50 97 TYR A C 1
ATOM 715 O O . TYR A 1 97 ? -6.942 -5.226 10.219 1.00 92.50 97 TYR A O 1
ATOM 723 N N . THR A 1 98 ? -7.485 -5.533 8.057 1.00 92.38 98 THR A N 1
ATOM 724 C CA . THR A 1 98 ? -6.964 -6.901 7.939 1.00 92.38 98 THR A CA 1
ATOM 725 C C . THR A 1 98 ? -6.185 -7.062 6.651 1.00 92.38 98 THR A C 1
ATOM 727 O O . THR A 1 98 ? -6.595 -6.578 5.597 1.00 92.38 98 THR A O 1
ATOM 730 N N . GLN A 1 99 ? -5.065 -7.774 6.714 1.00 90.06 99 GLN A N 1
ATOM 731 C CA . GLN A 1 99 ? -4.371 -8.194 5.505 1.00 90.06 99 GLN A CA 1
ATOM 732 C C . GLN A 1 99 ? -5.004 -9.476 4.945 1.00 90.06 99 GLN A C 1
ATOM 734 O O . GLN A 1 99 ? -5.117 -10.481 5.643 1.00 90.06 99 GLN A O 1
ATOM 739 N N . SER A 1 100 ? -5.354 -9.462 3.659 1.00 90.12 100 SER A N 1
ATOM 740 C CA . SER A 1 100 ? -5.794 -10.633 2.895 1.00 90.12 100 SER A CA 1
ATOM 741 C C . SER A 1 100 ? -4.928 -10.784 1.645 1.00 90.12 100 SER A C 1
ATOM 743 O O . SER A 1 100 ? -5.145 -10.118 0.631 1.00 90.12 100 SER A O 1
ATOM 745 N N . GLY A 1 101 ? -3.924 -11.662 1.707 1.00 88.88 101 GLY A N 1
ATOM 746 C CA . GLY A 1 101 ? -2.930 -11.801 0.639 1.00 88.88 101 GLY A CA 1
ATOM 747 C C . GLY A 1 101 ? -2.039 -10.559 0.556 1.00 88.88 101 GLY A C 1
ATOM 748 O O . GLY A 1 101 ? -1.344 -10.244 1.519 1.00 88.88 101 GLY A O 1
ATOM 749 N N . THR A 1 102 ? -2.066 -9.855 -0.576 1.00 89.50 102 THR A N 1
ATOM 750 C CA . THR A 1 102 ? -1.395 -8.553 -0.766 1.00 89.50 102 THR A CA 1
ATOM 751 C C . THR A 1 102 ? -2.331 -7.365 -0.529 1.00 89.50 102 THR A C 1
ATOM 753 O O . THR A 1 102 ? -1.917 -6.216 -0.651 1.00 89.50 102 THR A O 1
ATOM 756 N N . ASN A 1 103 ? -3.595 -7.620 -0.178 1.00 91.38 103 ASN A N 1
ATOM 757 C CA . ASN A 1 103 ? -4.577 -6.564 0.017 1.00 91.38 103 ASN A CA 1
ATOM 758 C C . ASN A 1 103 ? -4.658 -6.153 1.486 1.00 91.38 103 ASN A C 1
ATOM 760 O O . ASN A 1 103 ? -4.765 -7.014 2.362 1.00 91.38 103 ASN A O 1
ATOM 764 N N . LEU A 1 104 ? -4.680 -4.848 1.749 1.00 91.62 104 LEU A N 1
ATOM 765 C CA . LEU A 1 104 ? -5.149 -4.299 3.017 1.00 91.62 104 LEU A CA 1
ATOM 766 C C . LEU A 1 104 ? -6.645 -4.023 2.890 1.00 91.62 104 LEU A C 1
ATOM 768 O O . LEU A 1 104 ? -7.054 -3.186 2.085 1.00 91.62 104 LEU A O 1
ATOM 772 N N . LEU A 1 105 ? -7.452 -4.729 3.670 1.00 93.94 105 LEU A N 1
ATOM 773 C CA . LEU A 1 105 ? -8.898 -4.573 3.706 1.00 93.94 105 LEU A CA 1
ATOM 774 C C . LEU A 1 105 ? -9.289 -3.716 4.903 1.00 93.94 105 LEU A C 1
ATOM 776 O O . LEU A 1 105 ? -8.869 -4.003 6.022 1.00 93.94 105 LEU A O 1
ATOM 780 N N . ARG A 1 106 ? -10.138 -2.718 4.674 1.00 93.62 106 ARG A N 1
ATOM 781 C CA . ARG A 1 106 ? -10.826 -1.944 5.707 1.00 93.62 106 ARG A CA 1
ATOM 782 C C . ARG A 1 106 ? -12.276 -2.399 5.757 1.00 93.62 106 ARG A C 1
ATOM 784 O O . ARG A 1 106 ? -12.983 -2.291 4.764 1.00 93.62 106 ARG A O 1
ATOM 791 N N . THR A 1 107 ? -12.726 -2.900 6.900 1.00 92.94 107 THR A N 1
ATOM 792 C CA . THR A 1 107 ? -14.126 -3.277 7.137 1.00 92.94 107 THR A CA 1
ATOM 793 C C . THR A 1 107 ? -14.704 -2.428 8.253 1.00 92.94 107 THR A C 1
ATOM 795 O O . THR A 1 107 ? -14.134 -2.387 9.335 1.00 92.94 107 THR A O 1
ATOM 798 N N . GLY A 1 108 ? -15.825 -1.758 8.026 1.00 92.00 108 GLY A N 1
ATOM 799 C CA . GLY A 1 108 ? -16.445 -0.893 9.030 1.00 92.00 108 GLY A CA 1
ATOM 800 C C . GLY A 1 108 ? -17.535 -0.023 8.421 1.00 92.00 108 GLY A C 1
ATOM 801 O O . GLY A 1 108 ? -18.021 -0.357 7.340 1.00 92.00 108 GLY A O 1
ATOM 802 N N . PRO A 1 109 ? -17.927 1.082 9.077 1.00 90.81 109 PRO A N 1
ATOM 803 C CA . PRO A 1 109 ? -18.827 2.068 8.495 1.00 90.81 109 PRO A CA 1
ATOM 804 C C . PRO A 1 109 ? -18.421 2.460 7.078 1.00 90.81 109 PRO A C 1
ATOM 806 O O . PRO A 1 109 ? -17.240 2.744 6.824 1.00 90.81 109 PRO A O 1
ATOM 809 N N . ALA A 1 110 ? -19.394 2.472 6.169 1.00 89.31 110 ALA A N 1
ATOM 810 C CA . ALA A 1 110 ? -19.167 2.963 4.818 1.00 89.31 110 ALA A CA 1
ATOM 811 C C . ALA A 1 110 ? -18.792 4.450 4.858 1.00 89.31 110 ALA A C 1
ATOM 813 O O . ALA A 1 110 ? -19.242 5.187 5.735 1.00 89.31 110 ALA A O 1
ATOM 814 N N . ILE A 1 111 ? -17.973 4.884 3.907 1.00 87.38 111 ILE A N 1
ATOM 815 C CA . ILE A 1 111 ? -17.629 6.294 3.732 1.00 87.38 111 ILE A CA 1
ATOM 816 C C . ILE A 1 111 ? -18.643 6.896 2.754 1.00 87.38 111 ILE A C 1
ATOM 818 O O . ILE A 1 111 ? -18.842 6.353 1.665 1.00 87.38 111 ILE A O 1
ATOM 822 N N . ASP A 1 112 ? -19.309 7.984 3.135 1.00 86.81 112 ASP A N 1
ATOM 823 C CA . ASP A 1 112 ? -20.191 8.726 2.238 1.00 86.81 112 ASP A CA 1
ATOM 824 C C . ASP A 1 112 ? -19.358 9.353 1.111 1.00 86.81 112 ASP A C 1
ATOM 826 O O . ASP A 1 112 ? -18.383 10.069 1.342 1.00 86.81 112 ASP A O 1
ATOM 830 N N . ASN A 1 113 ? -19.751 9.088 -0.134 1.00 86.19 113 ASN A N 1
ATOM 831 C CA . ASN A 1 113 ? -19.073 9.609 -1.317 1.00 86.19 113 ASN A CA 1
ATOM 832 C C . ASN A 1 113 ? -19.236 11.130 -1.486 1.00 86.19 113 ASN A C 1
ATOM 834 O O . ASN A 1 113 ? -18.511 11.726 -2.281 1.00 86.19 113 ASN A O 1
ATOM 838 N N . ASN A 1 114 ? -20.195 11.751 -0.794 1.00 88.06 114 ASN A N 1
ATOM 839 C CA . ASN A 1 114 ? -20.483 13.178 -0.923 1.00 88.06 114 ASN A CA 1
ATOM 840 C C . ASN A 1 114 ? -19.593 14.047 -0.030 1.00 88.06 114 ASN A C 1
ATOM 842 O O . ASN A 1 114 ? -19.119 15.091 -0.477 1.00 88.06 114 ASN A O 1
ATOM 846 N N . ASP A 1 115 ? -19.387 13.637 1.222 1.00 86.62 115 ASP A N 1
ATOM 847 C CA . ASP A 1 115 ? -18.689 14.439 2.234 1.00 86.62 115 ASP A CA 1
ATOM 848 C C . ASP A 1 115 ? -17.534 13.703 2.932 1.00 86.62 115 ASP A C 1
ATOM 850 O O . ASP A 1 115 ? -16.795 14.319 3.699 1.00 86.62 115 ASP A O 1
ATOM 854 N N . GLY A 1 116 ? -17.329 12.413 2.644 1.00 80.50 116 GLY A N 1
ATOM 855 C CA . GLY A 1 116 ? -16.286 11.600 3.263 1.00 80.50 116 GLY A CA 1
ATOM 856 C C . GLY A 1 116 ? -16.591 11.184 4.704 1.00 80.50 116 GLY A C 1
ATOM 857 O O . GLY A 1 116 ? -15.702 10.664 5.378 1.00 80.50 116 GLY A O 1
ATOM 858 N N . SER A 1 117 ? -17.811 11.413 5.197 1.00 84.44 117 SER A N 1
ATOM 859 C CA . SER A 1 117 ? -18.214 11.046 6.556 1.00 84.44 117 SER A CA 1
ATOM 860 C C . SER A 1 117 ? -18.486 9.545 6.701 1.00 84.44 117 SER A C 1
ATOM 862 O O . SER A 1 117 ? -18.721 8.829 5.729 1.00 84.44 117 SER A O 1
ATOM 864 N N . LEU A 1 118 ? -18.449 9.040 7.937 1.00 85.38 118 LEU A N 1
ATOM 865 C CA . LEU A 1 118 ? -18.759 7.640 8.231 1.00 85.38 118 LEU A CA 1
ATOM 866 C C . LEU A 1 118 ? -20.268 7.428 8.399 1.00 85.38 118 LEU A C 1
ATOM 868 O O . LEU A 1 118 ? -20.898 7.980 9.303 1.00 85.38 118 LEU A O 1
ATOM 872 N N . ILE A 1 119 ? -20.830 6.536 7.592 1.00 87.50 119 ILE A N 1
ATOM 873 C CA . ILE A 1 119 ? -22.223 6.102 7.664 1.00 87.50 119 ILE A CA 1
ATOM 874 C C . ILE A 1 119 ? -22.318 4.924 8.647 1.00 87.50 119 ILE A C 1
ATOM 876 O O . ILE A 1 119 ? -22.101 3.765 8.303 1.00 87.50 119 ILE A O 1
ATOM 880 N N . LEU A 1 120 ? -22.626 5.216 9.915 1.00 84.75 120 LEU A N 1
ATOM 881 C CA . LEU A 1 120 ? -22.519 4.250 11.025 1.00 84.75 120 LEU A CA 1
ATOM 882 C C . LEU A 1 120 ? -23.490 3.056 10.961 1.00 84.75 120 LEU A C 1
ATOM 884 O O . LEU A 1 120 ? -23.304 2.081 11.686 1.00 84.75 120 LEU A O 1
ATOM 888 N N . ASN A 1 121 ? -24.538 3.132 10.140 1.00 83.69 121 ASN A N 1
ATOM 889 C CA . ASN A 1 121 ? -25.556 2.088 9.994 1.00 83.69 121 ASN A CA 1
ATOM 890 C C . ASN A 1 121 ? -25.343 1.189 8.765 1.00 83.69 121 ASN A C 1
ATOM 892 O O . ASN A 1 121 ? -26.146 0.283 8.538 1.00 83.69 121 ASN A O 1
ATOM 896 N N . THR A 1 122 ? -24.290 1.417 7.980 1.00 87.06 122 THR A N 1
ATOM 897 C CA . THR A 1 122 ? -23.930 0.585 6.830 1.00 87.06 122 THR A CA 1
ATOM 898 C C . THR A 1 122 ? -22.501 0.091 6.982 1.00 87.06 122 THR A C 1
ATOM 900 O O . THR A 1 122 ? -21.616 0.830 7.393 1.00 87.06 122 THR A O 1
ATOM 903 N N . THR A 1 123 ? -22.259 -1.177 6.662 1.00 89.56 123 THR A N 1
ATOM 904 C CA . THR A 1 123 ? -20.910 -1.750 6.688 1.00 89.56 123 THR A CA 1
ATOM 905 C C . THR A 1 123 ? -20.409 -1.929 5.263 1.00 89.56 123 THR A C 1
ATOM 907 O O . THR A 1 123 ? -21.123 -2.494 4.435 1.00 89.56 123 THR A O 1
ATOM 910 N N . SER A 1 124 ? -19.192 -1.465 4.989 1.00 92.50 124 SER A N 1
ATOM 911 C CA . SER A 1 124 ? -18.461 -1.734 3.749 1.00 92.50 124 SER A CA 1
ATOM 912 C C . SER A 1 124 ? -17.186 -2.517 4.043 1.00 92.50 124 SER A C 1
ATOM 914 O O . SER A 1 124 ? -16.630 -2.424 5.141 1.00 92.50 124 SER A O 1
ATOM 916 N N . THR A 1 125 ? -16.724 -3.269 3.045 1.00 93.25 125 THR A N 1
ATOM 917 C CA . THR A 1 125 ? -15.388 -3.864 3.007 1.00 93.25 125 THR A CA 1
ATOM 918 C C . THR A 1 125 ? -14.669 -3.314 1.785 1.00 93.25 125 THR A C 1
ATOM 920 O O . THR A 1 125 ? -14.987 -3.680 0.655 1.00 93.25 125 THR A O 1
ATOM 923 N N . ASP A 1 126 ? -13.684 -2.458 2.028 1.00 91.31 126 ASP A N 1
ATOM 924 C CA . ASP A 1 126 ? -12.968 -1.719 0.996 1.00 91.31 126 ASP A CA 1
ATOM 925 C C . ASP A 1 126 ? -11.507 -2.173 0.921 1.00 91.31 126 ASP A C 1
ATOM 927 O O . ASP A 1 126 ? -10.859 -2.432 1.940 1.00 91.31 126 ASP A O 1
ATOM 931 N N . ILE A 1 127 ? -10.964 -2.252 -0.296 1.00 91.75 127 ILE A N 1
ATOM 932 C CA . ILE A 1 127 ? -9.533 -2.489 -0.512 1.00 91.75 127 ILE A CA 1
ATOM 933 C C . ILE A 1 127 ? -8.817 -1.143 -0.415 1.00 91.75 127 ILE A C 1
ATOM 935 O O . ILE A 1 127 ? -8.983 -0.277 -1.270 1.00 91.75 127 ILE A O 1
ATOM 939 N N . VAL A 1 128 ? -8.000 -0.981 0.621 1.00 90.75 128 VAL A N 1
ATOM 940 C CA . VAL A 1 128 ? -7.212 0.235 0.868 1.00 90.75 128 VAL A CA 1
ATOM 941 C C . VAL A 1 128 ? -5.964 0.251 -0.014 1.00 90.75 128 VAL A C 1
ATOM 943 O O . VAL A 1 128 ? -5.575 1.288 -0.545 1.00 90.75 128 VAL A O 1
ATOM 946 N N . THR A 1 129 ? -5.340 -0.915 -0.185 1.00 90.06 129 THR A N 1
ATOM 947 C CA . THR A 1 129 ? -4.218 -1.141 -1.104 1.00 90.06 129 THR A CA 1
ATOM 948 C C . THR A 1 129 ? -4.142 -2.607 -1.499 1.00 90.06 129 THR A C 1
ATOM 950 O O . THR A 1 129 ? -4.610 -3.459 -0.745 1.00 90.06 129 THR A O 1
ATOM 953 N N . SER A 1 130 ? -3.549 -2.891 -2.658 1.00 88.69 130 SER A N 1
ATOM 954 C CA . SER A 1 130 ? -3.294 -4.238 -3.185 1.00 88.69 130 SER A CA 1
ATOM 955 C C . SER A 1 130 ? -1.816 -4.623 -3.247 1.00 88.69 130 SER A C 1
ATOM 957 O O . SER A 1 130 ? -1.484 -5.709 -3.726 1.00 88.69 130 SER A O 1
ATOM 959 N N . ASP A 1 131 ? -0.942 -3.739 -2.761 1.00 86.25 131 ASP A N 1
ATOM 960 C CA . ASP A 1 131 ? 0.507 -3.808 -2.973 1.00 86.25 131 ASP A CA 1
ATOM 961 C C . ASP A 1 131 ? 1.273 -4.123 -1.673 1.00 86.25 131 ASP A C 1
ATOM 963 O O . ASP A 1 131 ? 2.462 -3.825 -1.535 1.00 86.25 131 ASP A O 1
ATOM 967 N N . LEU A 1 132 ? 0.598 -4.703 -0.673 1.00 84.62 132 LEU A N 1
ATOM 968 C CA . LEU A 1 132 ? 1.267 -5.132 0.553 1.00 84.62 132 LEU A CA 1
ATOM 969 C C . LEU A 1 132 ? 2.238 -6.276 0.275 1.00 84.62 132 LEU A C 1
ATOM 971 O O . LEU A 1 132 ? 1.944 -7.203 -0.486 1.00 84.62 132 LEU A O 1
ATOM 975 N N . THR A 1 133 ? 3.356 -6.273 1.002 1.00 82.81 133 THR A N 1
ATOM 976 C CA . THR A 1 133 ? 4.240 -7.437 1.058 1.00 82.81 133 THR A CA 1
ATOM 977 C C . THR A 1 133 ? 3.445 -8.661 1.539 1.00 82.81 133 THR A C 1
ATOM 979 O O . THR A 1 133 ? 2.754 -8.582 2.563 1.00 82.81 133 THR A O 1
ATOM 982 N N . PRO A 1 134 ? 3.520 -9.811 0.848 1.00 78.62 134 PRO A N 1
ATOM 983 C CA . PRO A 1 134 ? 2.836 -11.019 1.292 1.00 78.62 134 PRO A CA 1
ATOM 984 C C . PRO A 1 134 ? 3.238 -11.400 2.723 1.00 78.62 134 PRO A C 1
ATOM 986 O O . PRO A 1 134 ? 4.417 -11.359 3.064 1.00 78.62 134 PRO A O 1
ATOM 989 N N . GLN A 1 135 ? 2.265 -11.803 3.545 1.00 71.56 135 GLN A N 1
ATOM 990 C CA . GLN A 1 135 ? 2.433 -12.365 4.901 1.00 71.56 135 GLN A CA 1
ATOM 991 C C . GLN A 1 135 ? 2.982 -11.431 5.999 1.00 71.56 135 GLN A C 1
ATOM 993 O O . GLN A 1 135 ? 2.743 -11.711 7.170 1.00 71.56 135 GLN A O 1
ATOM 998 N N . SER A 1 136 ? 3.675 -10.339 5.666 1.00 74.94 136 SER A N 1
ATOM 999 C CA . SER A 1 136 ? 4.234 -9.386 6.645 1.00 74.94 136 SER A CA 1
ATOM 1000 C C . SER A 1 136 ? 4.025 -7.915 6.278 1.00 74.94 136 SER A C 1
ATOM 1002 O O . SER A 1 136 ? 4.607 -7.027 6.898 1.00 74.94 136 SER A O 1
ATOM 1004 N N . GLY A 1 137 ? 3.200 -7.650 5.265 1.00 79.62 137 GLY A N 1
ATOM 1005 C CA . GLY A 1 137 ? 2.912 -6.308 4.767 1.00 79.62 137 GLY A CA 1
ATOM 1006 C C . GLY A 1 137 ? 2.134 -5.433 5.743 1.00 79.62 137 GLY A C 1
ATOM 1007 O O . GLY A 1 137 ? 2.195 -4.214 5.642 1.00 79.62 137 GLY A O 1
ATOM 1008 N N . PHE A 1 138 ? 1.433 -6.025 6.704 1.00 85.19 138 PHE A N 1
ATOM 1009 C CA . PHE A 1 138 ? 0.769 -5.301 7.774 1.00 85.19 138 PHE A CA 1
ATOM 1010 C C . PHE A 1 138 ? 0.916 -6.054 9.089 1.00 85.19 138 PHE A C 1
ATOM 1012 O O . PHE A 1 138 ? 0.387 -7.155 9.255 1.00 85.19 138 PHE A O 1
ATOM 1019 N N . THR A 1 139 ? 1.630 -5.452 10.032 1.00 83.12 139 THR A N 1
ATOM 1020 C CA . THR A 1 139 ? 1.741 -5.957 11.395 1.00 83.12 139 THR A CA 1
ATOM 1021 C C . THR A 1 139 ? 1.298 -4.899 12.389 1.00 83.12 139 THR A C 1
ATOM 1023 O O . THR A 1 139 ? 1.461 -3.699 12.183 1.00 83.12 139 THR A O 1
ATOM 1026 N N . VAL A 1 140 ? 0.677 -5.342 13.473 1.00 80.62 140 VAL A N 1
ATOM 1027 C CA . VAL A 1 140 ? 0.043 -4.465 14.454 1.00 80.62 140 VAL A CA 1
ATOM 1028 C C . VAL A 1 140 ? 0.457 -4.908 15.847 1.00 80.62 140 VAL A C 1
ATOM 1030 O O . VAL A 1 140 ? 0.368 -6.087 16.192 1.00 80.62 140 VAL A O 1
ATOM 1033 N N . SER A 1 141 ? 0.880 -3.944 16.650 1.00 77.31 141 SER A N 1
ATOM 1034 C CA . SER A 1 141 ? 1.146 -4.060 18.073 1.00 77.31 141 SER A CA 1
ATOM 1035 C C . SER A 1 141 ? 0.400 -2.937 18.788 1.00 77.31 141 SER A C 1
ATOM 1037 O O . SER A 1 141 ? 0.431 -1.782 18.380 1.00 77.31 141 SER A O 1
ATOM 1039 N N . THR A 1 142 ? -0.310 -3.252 19.859 1.00 72.31 142 THR A N 1
ATOM 1040 C CA . THR A 1 142 ? -0.963 -2.237 20.696 1.00 72.31 142 THR A CA 1
ATOM 1041 C C . THR A 1 142 ? -0.328 -2.323 22.073 1.00 72.31 142 THR A C 1
ATOM 1043 O O . THR A 1 142 ? -0.777 -3.148 22.875 1.00 72.31 142 THR A O 1
ATOM 1046 N N . PRO A 1 143 ? 0.758 -1.569 22.340 1.00 66.56 143 PRO A N 1
ATOM 1047 C CA . PRO A 1 143 ? 1.391 -1.573 23.658 1.00 66.56 143 PRO A CA 1
ATOM 1048 C C . PRO A 1 143 ? 0.425 -1.101 24.755 1.00 66.56 143 PRO A C 1
ATOM 1050 O O . PRO A 1 143 ? 0.550 -1.521 25.904 1.00 66.56 143 PRO A O 1
ATOM 1053 N N . ASP A 1 144 ? -0.565 -0.280 24.403 1.00 68.19 144 ASP A N 1
ATOM 1054 C CA . ASP A 1 144 ? -1.673 0.130 25.257 1.00 68.19 144 ASP A CA 1
ATOM 1055 C C . ASP A 1 144 ? -2.989 0.245 24.453 1.00 68.19 144 ASP A C 1
ATOM 1057 O O . ASP A 1 144 ? -3.033 0.063 23.238 1.00 68.19 144 ASP A O 1
ATOM 1061 N N . SER A 1 145 ? -4.104 0.524 25.135 1.00 64.38 145 SER A N 1
ATOM 1062 C CA . SER A 1 145 ? -5.437 0.646 24.514 1.00 64.38 145 SER A CA 1
ATOM 1063 C C . SER A 1 145 ? -5.671 1.975 23.777 1.00 64.38 145 SER A C 1
ATOM 1065 O O . SER A 1 145 ? -6.785 2.231 23.309 1.00 64.38 145 SER A O 1
ATOM 1067 N N . ARG A 1 146 ? -4.647 2.838 23.706 1.00 62.12 146 ARG A N 1
ATOM 1068 C CA . ARG A 1 146 ? -4.729 4.228 23.215 1.00 62.12 146 ARG A CA 1
ATOM 1069 C C . ARG A 1 146 ? -3.717 4.556 22.119 1.00 62.12 146 ARG A C 1
ATOM 1071 O O . ARG A 1 146 ? -3.962 5.461 21.324 1.00 62.12 146 ARG A O 1
ATOM 1078 N N . GLY A 1 147 ? -2.606 3.842 22.074 1.00 64.12 147 GLY A N 1
ATOM 1079 C CA . GLY A 1 147 ? -1.566 3.895 21.068 1.00 64.12 147 GLY A CA 1
ATOM 1080 C C . GLY A 1 147 ? -1.55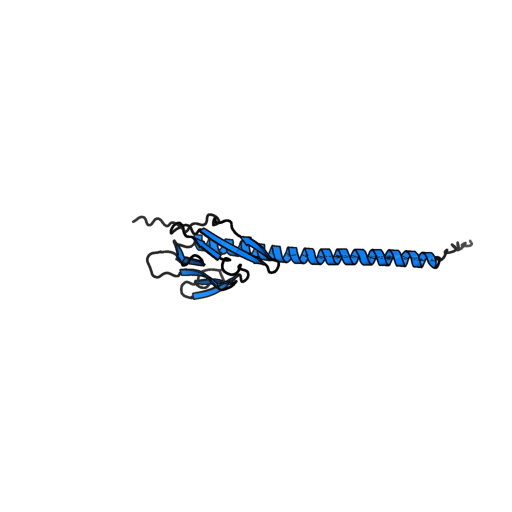7 2.598 20.269 1.00 64.12 147 GLY A C 1
ATOM 1081 O O . GLY A 1 147 ? -1.279 1.515 20.783 1.00 64.12 147 GLY A O 1
ATOM 1082 N N . ALA A 1 148 ? -1.840 2.716 18.975 1.00 62.19 148 ALA A N 1
ATOM 1083 C CA . ALA A 1 148 ? -1.478 1.675 18.029 1.00 62.19 148 ALA A CA 1
ATOM 1084 C C . ALA A 1 148 ? -0.033 1.909 17.586 1.00 62.19 148 ALA A C 1
ATOM 1086 O O . ALA A 1 148 ? 0.291 2.980 17.069 1.00 62.19 148 ALA A O 1
ATOM 1087 N N . GLU A 1 149 ? 0.817 0.901 17.715 1.00 70.06 149 GLU A N 1
ATOM 1088 C CA . GLU A 1 149 ? 2.046 0.792 16.940 1.00 70.06 149 GLU A CA 1
ATOM 1089 C C . GLU A 1 149 ? 1.783 -0.182 15.794 1.00 70.06 149 GLU A C 1
ATOM 1091 O O . GLU A 1 149 ? 1.702 -1.392 15.975 1.00 70.06 149 GLU A O 1
ATOM 1096 N N . TYR A 1 150 ? 1.628 0.328 14.582 1.00 69.44 150 TYR A N 1
ATOM 1097 C CA . TYR A 1 150 ? 1.474 -0.523 13.409 1.00 69.44 150 TYR A CA 1
ATOM 1098 C C . TYR A 1 150 ? 2.684 -0.373 12.500 1.00 69.44 150 TYR A C 1
ATOM 1100 O O . TYR A 1 150 ? 3.295 0.694 12.418 1.00 69.44 150 TYR A O 1
ATOM 1108 N N . THR A 1 151 ? 3.039 -1.455 11.821 1.00 75.31 151 THR A N 1
ATOM 1109 C CA . THR A 1 151 ? 4.023 -1.469 10.749 1.00 75.31 151 THR A CA 1
ATOM 1110 C C . THR A 1 151 ? 3.348 -1.882 9.447 1.00 75.31 151 THR A C 1
ATOM 1112 O O . THR A 1 151 ? 2.652 -2.891 9.383 1.00 75.31 151 THR A O 1
ATOM 1115 N N . ILE A 1 152 ? 3.535 -1.080 8.405 1.00 77.75 152 ILE A N 1
ATOM 1116 C CA . ILE A 1 152 ? 3.049 -1.322 7.050 1.00 77.75 152 ILE A CA 1
ATOM 1117 C C . ILE A 1 152 ? 4.246 -1.387 6.128 1.00 77.75 152 ILE A C 1
ATOM 1119 O O . ILE A 1 152 ? 5.040 -0.447 6.070 1.00 77.75 152 ILE A O 1
ATOM 1123 N N . SER A 1 153 ? 4.318 -2.469 5.366 1.00 80.81 153 SER A N 1
ATOM 1124 C CA . SER A 1 153 ? 5.291 -2.702 4.316 1.00 80.81 153 SER A CA 1
ATOM 1125 C C . SER A 1 153 ? 4.579 -2.873 2.975 1.00 80.81 153 SER A C 1
ATOM 1127 O O . SER A 1 153 ? 3.859 -3.848 2.751 1.00 80.81 153 SER A O 1
ATOM 1129 N N . ILE A 1 154 ? 4.807 -1.921 2.071 1.00 81.00 154 ILE A N 1
ATOM 1130 C CA . ILE A 1 154 ? 4.299 -1.941 0.693 1.00 81.00 154 ILE A CA 1
ATOM 1131 C C . ILE A 1 154 ? 5.479 -2.232 -0.215 1.00 81.00 154 ILE A C 1
ATOM 1133 O O . ILE A 1 154 ? 6.513 -1.579 -0.068 1.00 81.00 154 ILE A O 1
ATOM 1137 N N . THR A 1 155 ? 5.329 -3.184 -1.133 1.00 81.62 155 THR A N 1
ATOM 1138 C CA . THR A 1 155 ? 6.378 -3.560 -2.085 1.00 81.62 155 THR A CA 1
ATOM 1139 C C . THR A 1 155 ? 5.844 -3.453 -3.502 1.00 81.62 155 THR A C 1
ATOM 1141 O O . THR A 1 155 ? 4.830 -4.057 -3.838 1.00 81.62 155 THR A O 1
ATOM 1144 N N . ASP A 1 156 ? 6.539 -2.692 -4.340 1.00 79.75 156 A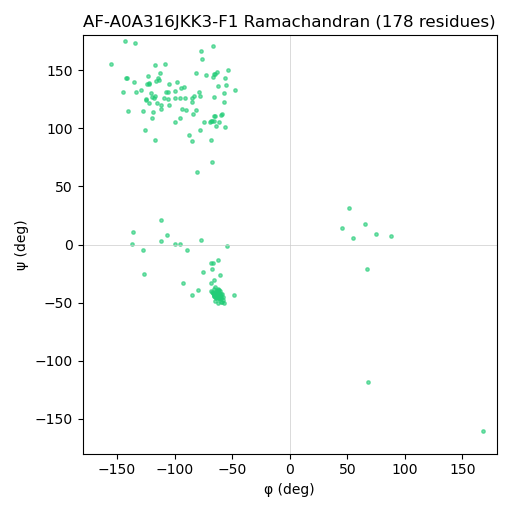SP A N 1
ATOM 1145 C CA . ASP A 1 156 ? 6.181 -2.556 -5.743 1.00 79.75 156 ASP A CA 1
ATOM 1146 C C . ASP A 1 156 ? 6.607 -3.798 -6.563 1.00 79.75 156 ASP A C 1
ATOM 1148 O O . ASP A 1 156 ? 7.439 -4.602 -6.123 1.00 79.75 156 ASP A O 1
ATOM 1152 N N . PRO A 1 157 ? 6.109 -3.960 -7.802 1.00 70.62 157 PRO A N 1
ATOM 1153 C CA . PRO A 1 157 ? 6.511 -5.069 -8.672 1.00 70.62 157 PRO A CA 1
ATOM 1154 C C . PRO A 1 157 ? 8.000 -5.077 -9.058 1.00 70.62 157 PRO A C 1
ATOM 1156 O O . PRO A 1 157 ? 8.486 -6.067 -9.603 1.00 70.62 157 PRO A O 1
ATOM 1159 N N . THR A 1 158 ? 8.727 -3.978 -8.829 1.00 76.75 158 THR A N 1
ATOM 1160 C CA . THR A 1 158 ? 10.169 -3.866 -9.095 1.00 76.75 158 THR A CA 1
ATOM 1161 C C . THR A 1 158 ? 11.029 -4.295 -7.900 1.00 76.75 158 THR A C 1
ATOM 1163 O O . THR A 1 158 ? 12.251 -4.385 -8.036 1.00 76.75 158 THR A O 1
ATOM 1166 N N . GLY A 1 159 ? 10.401 -4.621 -6.763 1.00 76.50 159 GLY A N 1
ATOM 1167 C CA . GLY A 1 159 ? 11.049 -5.019 -5.514 1.00 76.50 159 GLY A CA 1
ATOM 1168 C C . GLY A 1 159 ? 11.412 -3.846 -4.600 1.00 76.50 159 GLY A C 1
ATOM 1169 O O . GLY A 1 159 ? 12.100 -4.042 -3.600 1.00 76.50 159 GLY A O 1
ATOM 1170 N N . PHE A 1 160 ? 10.982 -2.626 -4.926 1.00 81.38 160 PHE A N 1
ATOM 1171 C CA . PHE A 1 160 ? 11.144 -1.461 -4.069 1.00 81.38 160 PHE A CA 1
ATOM 1172 C C . PHE A 1 160 ? 10.101 -1.492 -2.948 1.00 81.38 160 PHE A C 1
ATOM 1174 O O . PHE A 1 160 ? 8.907 -1.582 -3.220 1.00 81.38 160 PHE A O 1
ATOM 1181 N N . SER A 1 161 ? 10.535 -1.360 -1.692 1.00 83.19 161 SER A N 1
ATOM 1182 C CA . SER A 1 161 ? 9.639 -1.403 -0.534 1.00 83.19 161 SER A CA 1
ATOM 1183 C C . SER A 1 161 ? 9.701 -0.141 0.323 1.00 83.19 161 SER A C 1
ATOM 1185 O O . SER A 1 161 ? 10.790 0.349 0.632 1.00 83.19 161 SER A O 1
ATOM 1187 N N . PHE A 1 162 ? 8.545 0.329 0.790 1.00 81.44 162 PHE A N 1
ATOM 1188 C CA . PHE A 1 162 ? 8.438 1.305 1.877 1.00 81.44 162 PHE A CA 1
ATOM 1189 C C . PHE A 1 162 ? 7.986 0.602 3.153 1.00 81.44 162 PHE A C 1
ATOM 1191 O O . PHE A 1 162 ? 7.125 -0.271 3.106 1.00 81.44 162 PHE A O 1
ATOM 1198 N N . THR A 1 163 ? 8.576 0.951 4.295 1.00 82.88 163 THR A N 1
ATOM 1199 C CA . THR A 1 163 ? 8.180 0.427 5.609 1.00 82.88 163 THR A CA 1
ATOM 1200 C C . THR A 1 163 ? 8.330 1.512 6.663 1.00 82.88 163 THR A C 1
ATOM 1202 O O . THR A 1 163 ? 9.375 2.162 6.721 1.00 82.88 163 THR A O 1
ATOM 1205 N N . ASN A 1 164 ? 7.312 1.721 7.498 1.00 74.94 164 ASN A N 1
ATOM 1206 C CA . ASN A 1 164 ? 7.449 2.600 8.659 1.00 74.94 164 ASN A CA 1
ATOM 1207 C C . ASN A 1 164 ? 8.188 1.848 9.784 1.00 74.94 164 ASN A C 1
ATOM 1209 O O . ASN A 1 164 ? 7.883 0.704 10.102 1.00 74.94 164 ASN A O 1
ATOM 1213 N N . GLN A 1 165 ? 9.212 2.469 10.375 1.00 64.25 165 GLN A N 1
ATOM 1214 C CA . GLN A 1 165 ? 10.090 1.809 11.352 1.00 64.25 165 GLN A CA 1
ATOM 1215 C C . GLN A 1 165 ? 9.480 1.741 12.762 1.00 64.25 165 GLN A C 1
ATOM 1217 O O . GLN A 1 165 ? 10.019 2.322 13.704 1.00 64.25 165 GLN A O 1
ATOM 1222 N N . GLY A 1 166 ? 8.352 1.046 12.918 1.00 52.81 166 GLY A N 1
ATOM 1223 C CA . GLY A 1 166 ? 7.838 0.646 14.234 1.00 52.81 166 GLY A CA 1
ATOM 1224 C C . GLY A 1 166 ? 7.412 1.788 15.161 1.00 52.81 166 GLY A C 1
ATOM 1225 O O . GLY A 1 166 ? 7.287 1.583 16.360 1.00 52.81 166 GLY A O 1
ATOM 1226 N N . LYS A 1 167 ? 7.190 2.993 14.634 1.00 53.84 167 LYS A N 1
ATOM 1227 C CA . LYS A 1 167 ? 6.522 4.077 15.355 1.00 53.84 167 LYS A CA 1
ATOM 1228 C C . LYS A 1 167 ? 5.396 4.562 14.465 1.00 53.84 167 LYS A C 1
ATOM 1230 O O . LYS A 1 167 ? 5.661 5.057 13.368 1.00 53.84 167 LYS A O 1
ATOM 1235 N N . SER A 1 168 ? 4.152 4.388 14.909 1.00 53.88 168 SER 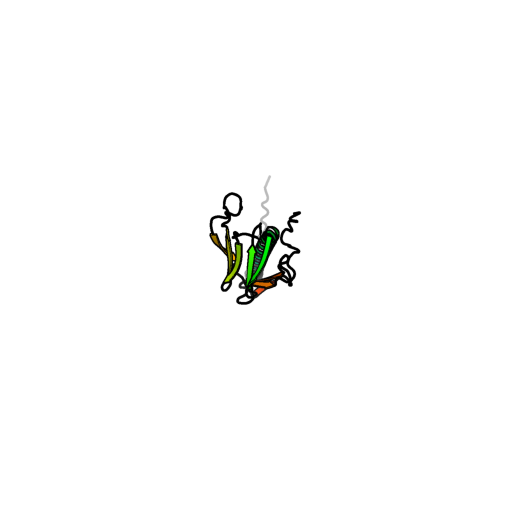A N 1
ATOM 1236 C CA . SER A 1 168 ? 3.052 5.146 14.323 1.00 53.88 168 SER A CA 1
ATOM 1237 C C . SER A 1 168 ? 3.415 6.630 14.380 1.00 53.88 168 SER A C 1
ATOM 1239 O O . SER A 1 168 ? 4.195 7.076 15.229 1.00 53.88 168 SER A O 1
ATOM 1241 N N . SER A 1 169 ? 2.906 7.396 13.428 1.00 51.38 169 SER A N 1
ATOM 1242 C CA . SER A 1 169 ? 3.074 8.843 13.342 1.00 51.38 169 SER A CA 1
ATOM 1243 C C . SER A 1 169 ? 2.333 9.514 14.507 1.00 51.38 169 SER A C 1
ATOM 1245 O O . SER A 1 169 ? 1.266 10.074 14.332 1.00 51.38 169 SER A O 1
ATOM 1247 N N . ALA A 1 170 ? 2.839 9.371 15.739 1.00 54.59 170 ALA A N 1
ATOM 1248 C CA . ALA A 1 170 ? 2.344 9.981 16.981 1.00 54.59 170 ALA A CA 1
ATOM 1249 C C . ALA A 1 170 ? 0.812 9.919 17.223 1.00 54.59 170 ALA A C 1
ATOM 1251 O O . ALA A 1 170 ? 0.300 10.634 18.086 1.00 54.59 170 ALA A O 1
ATOM 1252 N N . ALA A 1 171 ? 0.077 9.095 16.473 1.00 56.38 171 ALA A N 1
ATOM 1253 C CA . ALA A 1 171 ? -1.370 9.118 16.416 1.00 56.38 171 ALA A CA 1
ATOM 1254 C C . 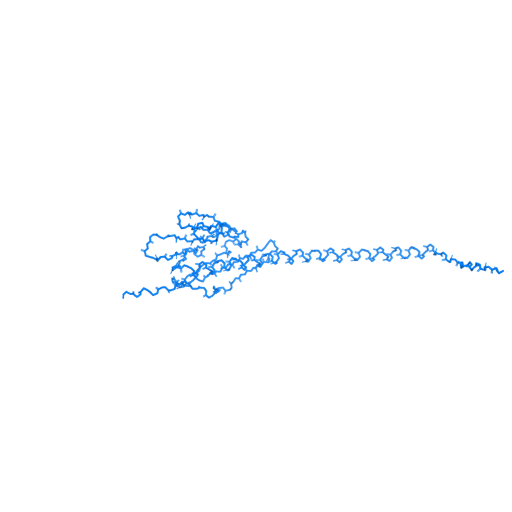ALA A 1 171 ? -1.901 8.355 17.624 1.00 56.38 171 ALA A C 1
ATOM 1256 O O . ALA A 1 171 ? -1.652 7.160 17.789 1.00 56.38 171 ALA A O 1
ATOM 1257 N N . GLN A 1 172 ? -2.598 9.076 18.494 1.00 64.44 172 GLN A N 1
ATOM 1258 C CA . GLN A 1 172 ? -3.204 8.537 19.701 1.00 64.44 172 GLN A CA 1
ATOM 1259 C C . GLN A 1 172 ? -4.717 8.684 19.602 1.00 64.44 172 GLN A C 1
ATOM 1261 O O . GLN A 1 172 ? -5.209 9.718 19.142 1.00 64.44 172 GLN A O 1
ATOM 1266 N N . ALA A 1 173 ? -5.439 7.666 20.067 1.00 62.25 173 ALA A N 1
ATOM 1267 C CA . ALA A 1 173 ? -6.887 7.723 20.206 1.00 62.25 173 ALA A CA 1
ATOM 1268 C C . ALA A 1 173 ? -7.305 8.911 21.081 1.00 62.25 173 ALA A C 1
ATOM 1270 O O . ALA A 1 173 ? -6.648 9.252 22.075 1.00 62.25 173 ALA A O 1
ATOM 1271 N N . ARG A 1 174 ? -8.427 9.545 20.733 1.00 65.75 174 ARG A N 1
ATOM 1272 C CA . ARG A 1 174 ? -8.905 10.736 21.437 1.00 65.75 174 ARG A CA 1
ATOM 1273 C C . ARG A 1 174 ? -9.287 10.395 22.880 1.00 65.75 174 ARG A C 1
ATOM 1275 O O . ARG A 1 174 ? -10.313 9.774 23.146 1.00 65.75 174 ARG A O 1
ATOM 1282 N N . SER A 1 175 ? -8.504 10.889 23.840 1.00 52.12 175 SER A N 1
ATOM 1283 C CA . SER A 1 175 ? -8.849 10.836 25.265 1.00 52.12 175 SER A CA 1
ATOM 1284 C C . SER A 1 175 ? -10.037 11.756 25.550 1.00 52.12 175 SER A C 1
ATOM 1286 O O . SER A 1 175 ? -9.878 12.976 25.599 1.00 52.12 175 SER A O 1
ATOM 1288 N N . ARG A 1 176 ? -11.228 11.197 25.791 1.00 50.75 176 ARG A N 1
ATOM 1289 C CA . ARG A 1 176 ? -12.311 11.944 26.441 1.00 50.75 176 ARG A CA 1
ATOM 1290 C C . ARG A 1 176 ? -12.283 11.632 27.933 1.00 50.75 176 ARG A C 1
ATOM 1292 O O . ARG A 1 176 ? -12.604 10.520 28.340 1.00 50.75 176 ARG A O 1
ATOM 1299 N N . ILE A 1 177 ? -11.877 12.623 28.725 1.00 44.19 177 ILE A N 1
ATOM 1300 C CA . ILE A 1 177 ? -12.114 12.642 30.168 1.00 44.19 177 ILE A CA 1
ATOM 1301 C C . ILE A 1 177 ? -13.637 12.589 30.334 1.00 44.19 177 ILE A C 1
ATOM 1303 O O . ILE A 1 177 ? -14.346 13.493 29.892 1.00 44.19 177 ILE A O 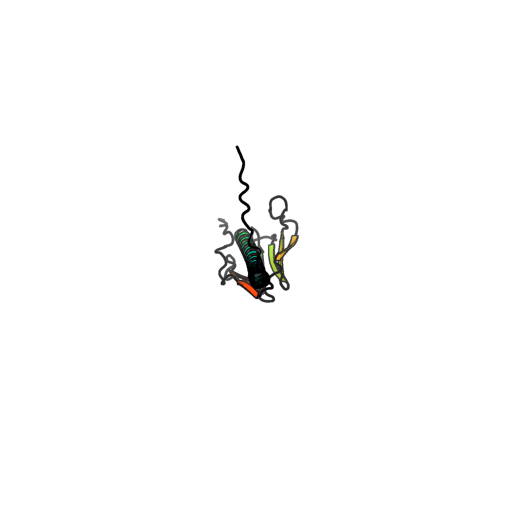1
ATOM 1307 N N . ILE A 1 178 ? -14.146 11.477 30.859 1.00 46.53 178 ILE A N 1
ATOM 1308 C CA . ILE A 1 178 ? -15.495 11.435 31.412 1.00 46.53 178 ILE A CA 1
ATOM 1309 C C . ILE A 1 178 ? -15.307 11.923 32.843 1.00 46.53 178 ILE A C 1
ATOM 1311 O O . ILE A 1 178 ? -14.975 11.133 33.725 1.00 46.53 178 ILE A O 1
ATOM 1315 N N . ASP A 1 179 ? -15.403 13.237 33.039 1.00 41.00 179 ASP A N 1
ATOM 1316 C CA . ASP A 1 179 ? -15.630 13.777 34.373 1.00 41.00 179 ASP A CA 1
ATOM 1317 C C . ASP A 1 179 ? -17.027 13.290 34.779 1.00 41.00 179 ASP A C 1
ATOM 1319 O O . ASP A 1 179 ? -18.022 13.642 34.139 1.00 41.00 179 ASP A O 1
ATOM 1323 N N . ASN A 1 180 ? -17.060 12.377 35.751 1.00 41.34 180 ASN A N 1
ATOM 1324 C CA . ASN A 1 180 ? -18.276 11.940 36.436 1.00 41.34 180 ASN A CA 1
ATOM 1325 C C . ASN A 1 180 ? -18.700 12.996 37.457 1.00 41.34 180 ASN A C 1
ATOM 1327 O O . ASN A 1 180 ? -17.806 13.475 38.193 1.00 41.34 180 ASN A O 1
#